Protein AF-A0A8S9JAA6-F1 (afdb_monomer)

Mean predicted aligned error: 7.5 Å

InterPro domains:
  IPR058980 Glycosyltransferase, N-terminal domain [PF26168] (15-243)

Nearest PDB structures (foldseek):
  6lzy-assembly1_A  TM=9.071E-01  e=2.939E-22  Phytolacca americana
  7c2x-assembly1_A  TM=8.779E-01  e=4.506E-20  Glycyrrhiza uralensis
  2acw-assembly1_A  TM=7.463E-01  e=1.176E-10  Medicago truncatula
  8ie4-assembly3_C  TM=6.491E-01  e=5.242E-11  Gentiana crassicaulis
  8ie4-assembly1_A  TM=6.202E-01  e=1.038E-10  Gentiana crassicaulis

Solvent-accessible surface area (backbone atoms only — not comparable to full-atom values): 15450 Å² total; per-residue (Å²): 136,84,80,77,74,80,79,81,82,70,78,68,51,27,37,37,35,37,51,45,55,35,70,80,39,33,55,59,48,54,51,50,44,52,60,42,18,74,72,59,27,34,30,36,39,46,41,36,65,70,63,47,61,77,42,41,75,64,50,48,55,42,38,76,72,69,32,50,63,45,80,44,73,46,87,73,56,32,71,85,46,74,39,60,85,85,49,71,34,66,90,56,50,94,47,79,80,50,49,62,38,47,56,53,36,61,58,64,42,44,64,65,50,42,54,51,58,71,71,39,81,76,64,60,62,29,38,39,30,24,49,94,48,34,54,56,49,55,46,24,60,77,68,72,29,52,33,32,31,36,42,70,56,49,51,62,56,52,42,51,45,54,50,43,74,75,44,44,62,64,70,68,67,54,92,46,68,82,45,72,45,69,62,76,98,48,94,58,98,49,74,42,30,58,82,73,48,97,62,76,79,79,58,55,70,74,60,31,54,52,53,51,39,34,52,47,37,54,72,73,30,68,25,35,39,32,60,39,46,62,94,80,43,47,64,40,49,51,55,42,21,62,79,50,76,64,33,63,46,64,48,53,52,74,59,51,54,51,53,55,48,54,60,53,55,68,66,71,77,76,127

Radius of gyration: 21.0 Å; Cα contacts (8 Å, |Δi|>4): 363; chains: 1; bounding box: 66×51×58 Å

Secondary structure (DSSP, 8-state):
---------PPPPEEEEE--SSHHHHHHHHHHHHHHHTTT-EEEEEE-HHHHHHHHHHHHHHHHTT--EEEEE----GGGGTPPTT--SGGG-SSGGGHHHHHHHHHTTHHHHHHHHHH-SSPPSEEEEETT-THHHHHHHHTT--EEEEE-S-HHHHHHHHHHHH-HHHHHS-SSTT--EEPTT-SS--EE-GGGSS--TT--HHHHHHHHHHHHHHHTSSEEEES--HHHHHHHHHHHHHHTTT-EEE--HHHHHHHHHHHHHTTTS--

Foldseek 3Di:
DDDDDDDPDDDAAEEEEAFQQECLGVVVRVVVLLVVLVVRHQYEYEEAPLSCVVCVVVVVVSVVVVRNYHYHHDDFPQVVLVHDPSCQHPVSDPDPVCVVSNLVRLQVCLVVVLVVQVPDPPRHQEYEYELSRLSVLVSCVVVVHAYEYEDSDALLLVLLQVQCVVVVVQLVVDPDQPDWDFRPPHPDGDIDGSVRHPDDSPDDDPRVVSVVSSVVSQLPHQAYEYADDCVPQVRSQVVVCVVNVNRYDYDPPVVVVVVVVVVVVVVVPDD

Sequence (271 aa):
MDSQKPHQYHPPLHFVLFPFMAQGHMIPMVDIAKLLAQRGVTITIVTTPHNAGRFKNVLNRAIESGLPINLVHIDLYYQKFGLPEGQDNIDSLDSMELMVPFFKAVNMLEEPVMKLVEEMKPRPNCLISDLLLPYTSKIARTFNIPKIVFNGMSCFCILCMHILRRNLEILKSLNSDNEYFFVPSFPDRVEFTKPQVPVDADASGDWKEFMDELVEAENTSYGVILNTFQDLEAAYVEDYKEARAWKVYWTSFLVQQVRRRQSREGKQGGH

Organism: Brassica cretica (NCBI:txid69181)

pLDDT: mean 86.95, std 15.39, range [37.12, 98.62]

Structure (mmCIF, N/CA/C/O backbone):
data_AF-A0A8S9JAA6-F1
#
_entry.id   AF-A0A8S9JAA6-F1
#
loop_
_atom_site.group_PDB
_atom_site.id
_atom_site.type_symbol
_atom_site.label_atom_id
_atom_site.label_alt_id
_atom_site.label_comp_id
_atom_site.label_asym_id
_atom_site.label_entity_id
_atom_site.label_seq_id
_atom_site.pdbx_PDB_ins_code
_atom_site.Cartn_x
_atom_site.Cartn_y
_atom_site.Cartn_z
_atom_site.occupancy
_atom_site.B_iso_or_equiv
_atom_site.auth_seq_id
_atom_site.auth_comp_id
_atom_site.auth_asym_id
_atom_site.auth_atom_id
_atom_site.pdbx_PDB_model_num
ATOM 1 N N . MET A 1 1 ? -34.381 -29.922 30.170 1.00 39.81 1 MET A N 1
ATOM 2 C CA . MET A 1 1 ? -33.523 -28.798 30.596 1.00 39.81 1 MET A CA 1
ATOM 3 C C . MET A 1 1 ? -32.321 -28.801 29.672 1.00 39.81 1 MET A C 1
ATOM 5 O O . MET A 1 1 ? -31.343 -29.470 29.968 1.00 39.81 1 MET A O 1
ATOM 9 N N . ASP A 1 2 ? -32.441 -28.146 28.519 1.00 41.56 2 ASP A N 1
ATOM 10 C CA . ASP A 1 2 ? -31.317 -27.991 27.596 1.00 41.56 2 ASP A CA 1
ATOM 11 C C . ASP A 1 2 ? -30.432 -26.853 28.092 1.00 41.56 2 ASP A C 1
ATOM 13 O O . ASP A 1 2 ? -30.848 -25.696 28.167 1.00 41.56 2 ASP A O 1
ATOM 17 N N . SER A 1 3 ? -29.213 -27.202 28.487 1.00 45.22 3 SER A N 1
ATOM 18 C CA . SER A 1 3 ? -28.183 -26.255 28.888 1.00 45.22 3 SER A CA 1
ATOM 19 C C . SER A 1 3 ? -27.768 -25.411 27.680 1.00 45.22 3 SER A C 1
ATOM 21 O O . SER A 1 3 ? -27.029 -25.883 26.811 1.00 45.22 3 SER A O 1
ATOM 23 N N . GLN A 1 4 ? -28.226 -24.159 27.623 1.00 46.97 4 GLN A N 1
ATOM 24 C CA . GLN A 1 4 ? -27.669 -23.150 26.725 1.00 46.97 4 GLN A CA 1
ATOM 25 C C . GLN A 1 4 ? -26.178 -22.987 27.047 1.00 46.97 4 GLN A C 1
ATOM 27 O O . GLN A 1 4 ? -25.808 -22.545 28.135 1.00 46.97 4 GLN A O 1
ATOM 32 N N . LYS A 1 5 ? -25.310 -23.374 26.107 1.00 44.03 5 LYS A N 1
ATOM 33 C CA . LYS A 1 5 ? -23.884 -23.047 26.182 1.00 44.03 5 LYS A CA 1
ATOM 34 C C . LYS A 1 5 ? -23.752 -21.518 26.144 1.00 44.03 5 LYS A C 1
ATOM 36 O O . LYS A 1 5 ? -24.366 -20.903 25.271 1.00 44.03 5 LYS A O 1
ATOM 41 N N . PRO A 1 6 ? -22.980 -20.892 27.047 1.00 44.66 6 PRO A N 1
ATOM 42 C CA . PRO A 1 6 ? -22.786 -19.451 27.012 1.00 44.66 6 PRO A CA 1
ATOM 43 C C . PRO A 1 6 ? -22.134 -19.070 25.679 1.00 44.66 6 PRO A C 1
ATOM 45 O O . PRO A 1 6 ? -21.092 -19.620 25.315 1.00 44.66 6 PRO A O 1
ATOM 48 N N . HIS A 1 7 ? -22.753 -18.147 24.939 1.00 49.50 7 HIS A N 1
ATOM 49 C CA . HIS A 1 7 ? -22.116 -17.518 23.788 1.00 49.50 7 HIS A CA 1
ATOM 50 C C . HIS A 1 7 ? -20.833 -16.840 24.278 1.00 49.50 7 HIS A C 1
ATOM 52 O O . HIS A 1 7 ? -20.890 -15.855 25.013 1.00 49.50 7 HIS A O 1
ATOM 58 N N . GLN A 1 8 ? -19.672 -17.385 23.906 1.00 46.06 8 GLN A N 1
ATOM 59 C CA . GLN A 1 8 ? -18.400 -16.703 24.108 1.00 46.06 8 GLN A CA 1
ATOM 60 C C . GLN A 1 8 ? -18.442 -15.393 23.319 1.00 46.06 8 GLN A C 1
ATOM 62 O O . GLN A 1 8 ? -18.409 -15.388 22.089 1.00 46.06 8 GLN A O 1
ATOM 67 N N . TYR A 1 9 ? -18.565 -14.281 24.040 1.00 55.09 9 TYR A N 1
ATOM 68 C CA . TYR A 1 9 ? -18.456 -12.947 23.473 1.00 55.09 9 TYR A CA 1
ATOM 69 C C . TYR A 1 9 ? -16.989 -12.711 23.113 1.00 55.09 9 TYR A C 1
ATOM 71 O O . TYR A 1 9 ? -16.172 -12.359 23.964 1.00 55.09 9 TYR A O 1
ATOM 79 N N . HIS A 1 10 ? -16.634 -12.963 21.856 1.00 61.59 10 HIS A N 1
ATOM 80 C CA . HIS A 1 10 ? -15.349 -12.527 21.334 1.00 61.59 10 HIS A CA 1
ATOM 81 C C . HIS A 1 10 ? -15.441 -11.027 21.036 1.00 61.59 10 HIS A C 1
ATOM 83 O O . HIS A 1 10 ? -16.364 -10.618 20.325 1.00 61.59 10 HIS A O 1
ATOM 89 N N . PRO A 1 11 ? -14.529 -10.192 21.568 1.00 71.00 11 PRO A N 1
ATOM 90 C CA . PRO A 1 11 ? -14.485 -8.791 21.180 1.00 71.00 11 PRO A CA 1
ATOM 91 C C . PRO A 1 11 ? -14.296 -8.688 19.655 1.00 71.00 11 PRO A C 1
ATOM 93 O O . PRO A 1 11 ? -13.587 -9.523 19.082 1.00 71.00 11 PRO A O 1
ATOM 96 N N . PRO A 1 12 ? -14.923 -7.699 18.991 1.00 84.69 12 PRO A N 1
ATOM 97 C CA . PRO A 1 12 ? -14.794 -7.525 17.549 1.00 84.69 12 PRO A CA 1
ATOM 98 C C . PRO A 1 12 ? -13.324 -7.426 17.137 1.00 84.69 12 PRO A C 1
ATOM 100 O O . PRO A 1 12 ? -12.537 -6.749 17.803 1.00 84.69 12 PRO A O 1
ATOM 103 N N . LEU A 1 13 ? -12.960 -8.083 16.032 1.00 95.81 13 LEU A N 1
ATOM 104 C CA . LEU A 1 13 ? -11.632 -7.930 15.439 1.00 95.81 13 LEU A CA 1
ATOM 105 C C . LEU A 1 13 ? -11.384 -6.455 15.108 1.00 95.81 13 LEU A C 1
ATOM 107 O O . LEU A 1 13 ? -12.287 -5.778 14.626 1.00 95.81 13 LEU A O 1
ATOM 111 N N . HIS A 1 14 ? -10.162 -5.979 15.319 1.00 97.56 14 HIS A N 1
ATOM 112 C CA . HIS A 1 14 ? -9.744 -4.620 15.004 1.00 97.56 14 HIS A CA 1
ATOM 113 C C . HIS A 1 14 ? -8.615 -4.618 13.980 1.00 97.56 14 HIS A C 1
ATOM 115 O O . HIS A 1 14 ? -7.502 -5.053 14.279 1.00 97.56 14 HIS A O 1
ATOM 121 N N . PHE A 1 15 ? -8.893 -4.149 12.764 1.00 98.25 15 PHE A N 1
ATOM 122 C CA . PHE A 1 15 ? -7.893 -4.047 11.702 1.00 98.25 15 PHE A CA 1
ATOM 123 C C . PHE A 1 15 ? -7.526 -2.586 11.454 1.00 98.25 15 PHE A C 1
ATOM 125 O O . PHE A 1 15 ? -8.399 -1.720 11.384 1.00 98.25 15 PHE A O 1
ATOM 132 N N . VAL A 1 16 ? -6.230 -2.326 11.291 1.00 98.62 16 VAL A N 1
ATOM 133 C CA . VAL A 1 16 ? -5.707 -0.982 11.015 1.00 98.62 16 VAL A CA 1
ATOM 134 C C . VAL A 1 16 ? -5.192 -0.932 9.588 1.00 98.62 16 VAL A C 1
ATOM 136 O O . VAL A 1 16 ? -4.391 -1.777 9.188 1.00 98.62 16 VAL A O 1
ATOM 139 N N . LEU A 1 17 ? -5.679 0.036 8.820 1.00 98.44 17 LEU A N 1
ATOM 140 C CA . LEU A 1 17 ? -5.371 0.216 7.412 1.00 98.44 17 LEU A CA 1
ATOM 141 C C . LEU A 1 17 ? -4.440 1.414 7.219 1.00 98.44 17 LEU A C 1
ATOM 143 O O . LEU A 1 17 ? -4.754 2.514 7.670 1.00 98.44 17 LEU A O 1
ATOM 147 N N . PHE A 1 18 ? -3.350 1.197 6.487 1.00 98.12 18 PHE A N 1
ATOM 148 C CA . PHE A 1 18 ? -2.374 2.216 6.101 1.00 98.12 18 PHE A CA 1
ATOM 149 C C . PHE A 1 18 ? -2.334 2.330 4.571 1.00 98.12 18 PHE A C 1
ATOM 151 O O . PHE A 1 18 ? -1.552 1.626 3.929 1.00 98.12 18 PHE A O 1
ATOM 158 N N . PRO A 1 19 ? -3.215 3.136 3.956 1.00 96.56 19 PRO A N 1
ATOM 159 C CA . PRO A 1 19 ? -3.136 3.414 2.531 1.00 96.56 19 PRO A CA 1
ATOM 160 C C . PRO A 1 19 ? -1.950 4.312 2.202 1.00 96.56 19 PRO A C 1
ATOM 162 O O . PRO A 1 19 ? -1.682 5.281 2.910 1.00 96.56 19 PRO A O 1
ATOM 165 N N . PHE A 1 20 ? -1.275 4.026 1.090 1.00 96.44 20 PHE A N 1
ATOM 166 C CA . PHE A 1 20 ? -0.349 4.988 0.509 1.00 96.44 20 PHE A CA 1
ATOM 167 C C . PHE A 1 20 ? -1.136 6.182 -0.036 1.00 96.44 20 PHE A C 1
ATOM 169 O O . PHE A 1 20 ? -2.222 6.015 -0.599 1.00 96.44 20 PHE A O 1
ATOM 176 N N . MET A 1 21 ? -0.603 7.391 0.138 1.00 95.38 21 MET A N 1
ATOM 177 C CA . MET A 1 21 ? -1.286 8.645 -0.171 1.00 95.38 21 MET A CA 1
ATOM 178 C C . MET A 1 21 ? -1.265 8.942 -1.682 1.00 95.38 21 MET A C 1
ATOM 180 O O . MET A 1 21 ? -0.672 9.902 -2.165 1.00 95.38 21 MET A O 1
ATOM 184 N N . ALA A 1 22 ? -1.948 8.085 -2.434 1.00 94.38 22 ALA A N 1
ATOM 185 C CA . ALA A 1 22 ? -2.225 8.200 -3.856 1.00 94.38 22 ALA A CA 1
ATOM 186 C C . ALA A 1 22 ? -3.636 7.661 -4.116 1.00 94.38 22 ALA A C 1
ATOM 188 O O . ALA A 1 22 ? -4.014 6.618 -3.580 1.00 94.38 22 ALA A O 1
ATOM 189 N N . GLN A 1 23 ? -4.440 8.334 -4.944 1.00 91.62 23 GLN A N 1
ATOM 190 C CA . GLN A 1 23 ? -5.862 7.978 -5.103 1.00 91.62 23 GLN A CA 1
ATOM 191 C C . GLN A 1 23 ? -6.084 6.530 -5.561 1.00 91.62 23 GLN A C 1
ATOM 193 O O . GLN A 1 23 ? -6.986 5.860 -5.054 1.00 91.62 23 GLN A O 1
ATOM 198 N N . GLY A 1 24 ? -5.220 6.022 -6.448 1.00 89.69 24 GLY A N 1
ATOM 199 C CA . GLY A 1 24 ? -5.256 4.631 -6.914 1.00 89.69 24 GLY A CA 1
ATOM 200 C C . GLY A 1 24 ? -5.059 3.585 -5.809 1.00 89.69 24 GLY A C 1
ATOM 201 O O . GLY A 1 24 ? -5.489 2.450 -5.973 1.00 89.69 24 GLY A O 1
ATOM 202 N N . HIS A 1 25 ? -4.478 3.970 -4.671 1.00 93.44 25 HIS A N 1
ATOM 203 C CA . HIS A 1 25 ? -4.250 3.108 -3.507 1.00 93.44 25 HIS A CA 1
ATOM 204 C C . HIS A 1 25 ? -5.297 3.353 -2.413 1.00 93.44 25 HIS A C 1
ATOM 206 O O . HIS A 1 25 ? -5.881 2.418 -1.860 1.00 93.44 25 HIS A O 1
ATOM 212 N N . MET A 1 26 ? -5.601 4.625 -2.147 1.00 94.44 26 MET A N 1
ATOM 213 C CA . MET A 1 26 ? -6.547 5.026 -1.110 1.00 94.44 26 MET A CA 1
ATOM 214 C C . MET A 1 26 ? -7.979 4.569 -1.400 1.00 94.44 26 MET A C 1
ATOM 216 O O . MET A 1 26 ? -8.642 4.057 -0.499 1.00 94.44 26 MET A O 1
ATOM 220 N N . ILE A 1 27 ? -8.464 4.729 -2.639 1.00 93.31 27 ILE A N 1
ATOM 221 C CA . ILE A 1 27 ? -9.845 4.373 -2.997 1.00 93.31 27 ILE A CA 1
ATOM 222 C C . ILE A 1 27 ? -10.105 2.872 -2.752 1.00 93.31 27 ILE A C 1
ATOM 224 O O . ILE A 1 27 ? -11.024 2.563 -1.985 1.00 93.31 27 ILE A O 1
ATOM 228 N N . PRO A 1 28 ? -9.297 1.931 -3.294 1.00 92.56 28 PRO A N 1
ATOM 229 C CA . PRO A 1 28 ? -9.479 0.510 -3.006 1.00 92.56 28 PRO A CA 1
ATOM 230 C C . PRO A 1 28 ? -9.390 0.175 -1.517 1.00 92.56 28 PRO A C 1
ATOM 232 O O . PRO A 1 28 ? -10.197 -0.611 -1.024 1.00 92.56 28 PRO A O 1
ATOM 235 N N . MET A 1 29 ? -8.463 0.784 -0.771 1.00 94.56 29 MET A N 1
ATOM 236 C CA . MET A 1 29 ? -8.331 0.510 0.663 1.00 94.56 29 MET A CA 1
ATOM 237 C C . MET A 1 29 ? -9.518 1.020 1.485 1.00 94.56 29 MET A C 1
ATOM 239 O O . MET A 1 29 ? -9.944 0.337 2.416 1.00 94.56 29 MET A O 1
ATOM 243 N N . VAL A 1 30 ? -10.121 2.155 1.122 1.00 94.75 30 VAL A N 1
ATOM 244 C CA . VAL A 1 30 ? -11.377 2.626 1.732 1.00 94.75 30 VAL A CA 1
ATOM 245 C C . VAL A 1 30 ? -12.530 1.666 1.434 1.00 94.75 30 VAL A C 1
ATOM 247 O O . VAL A 1 30 ? -13.387 1.422 2.287 1.00 94.75 30 VAL A O 1
ATOM 250 N N . ASP A 1 31 ? -12.563 1.070 0.248 1.00 92.44 31 ASP A N 1
ATOM 251 C CA . ASP A 1 31 ? -13.569 0.064 -0.070 1.00 92.44 31 ASP A CA 1
ATOM 252 C C . ASP A 1 31 ? -13.332 -1.267 0.661 1.00 92.44 31 ASP A C 1
ATOM 254 O O . ASP A 1 31 ? -14.289 -1.848 1.183 1.00 92.44 31 ASP A O 1
ATOM 258 N N . ILE A 1 32 ? -12.076 -1.699 0.814 1.00 93.12 32 ILE A N 1
ATOM 259 C CA . ILE A 1 32 ? -11.694 -2.829 1.677 1.00 93.12 32 ILE A CA 1
ATOM 260 C C . ILE A 1 32 ? -12.132 -2.568 3.123 1.00 93.12 32 ILE A C 1
ATOM 262 O O . ILE A 1 32 ? -12.758 -3.439 3.731 1.00 93.12 32 ILE A O 1
ATOM 266 N N . ALA A 1 33 ? -11.884 -1.364 3.651 1.00 95.44 33 ALA A N 1
ATOM 267 C CA . ALA A 1 33 ? -12.325 -0.948 4.982 1.00 95.44 33 ALA A CA 1
ATOM 268 C C . ALA A 1 33 ? -13.830 -1.181 5.160 1.00 95.44 33 ALA A C 1
ATOM 270 O O . ALA A 1 33 ? -14.266 -1.862 6.086 1.00 95.44 33 ALA A O 1
ATOM 271 N N . LYS A 1 34 ? -14.639 -0.684 4.220 1.00 94.88 34 LYS A N 1
ATOM 272 C CA . LYS A 1 34 ? -16.100 -0.830 4.263 1.00 94.88 34 LYS A CA 1
ATOM 273 C C . LYS A 1 34 ? -16.543 -2.290 4.183 1.00 94.88 34 LYS A C 1
ATOM 275 O O . LYS A 1 34 ? -17.459 -2.681 4.900 1.00 94.88 34 LYS A O 1
ATOM 280 N N . LEU A 1 35 ? -15.907 -3.104 3.339 1.00 92.38 35 LEU A N 1
ATOM 281 C CA . LEU A 1 35 ? -16.224 -4.531 3.209 1.00 92.38 35 LEU A CA 1
ATOM 282 C C . LEU A 1 35 ? -15.918 -5.333 4.476 1.00 92.38 35 LEU A C 1
ATOM 284 O O . LEU A 1 35 ? -16.625 -6.296 4.778 1.00 92.38 35 LEU A O 1
ATOM 288 N N . LEU A 1 36 ? -14.843 -4.988 5.179 1.00 93.94 36 LEU A N 1
ATOM 289 C CA . LEU A 1 36 ? -14.479 -5.628 6.439 1.00 93.94 36 LEU A CA 1
ATOM 290 C C . LEU A 1 36 ? -15.391 -5.147 7.572 1.00 93.94 36 LEU A C 1
ATOM 292 O O . LEU A 1 36 ? -15.906 -5.968 8.330 1.00 93.94 36 LEU A O 1
ATOM 296 N N . ALA A 1 37 ? -15.694 -3.848 7.615 1.00 95.25 37 ALA A N 1
ATOM 297 C CA . ALA A 1 37 ? -16.622 -3.271 8.583 1.00 95.25 37 ALA A CA 1
ATOM 298 C C . ALA A 1 37 ? -18.041 -3.851 8.460 1.00 95.25 37 ALA A C 1
ATOM 300 O O . ALA A 1 37 ? -18.675 -4.162 9.465 1.00 95.25 37 ALA A O 1
ATOM 301 N N . GLN A 1 38 ? -18.513 -4.110 7.235 1.00 94.31 38 GLN A N 1
ATOM 302 C CA . GLN A 1 38 ? -19.781 -4.813 6.981 1.00 94.31 38 GLN A CA 1
ATOM 303 C C . GLN A 1 38 ? -19.815 -6.248 7.527 1.00 94.31 38 GLN A C 1
ATOM 305 O O . GLN A 1 38 ? -20.894 -6.810 7.693 1.00 94.31 38 GLN A O 1
ATOM 310 N N . ARG A 1 39 ? -18.653 -6.849 7.804 1.00 92.94 39 ARG A N 1
ATOM 311 C CA . ARG A 1 39 ? -18.522 -8.171 8.433 1.00 92.94 39 ARG A CA 1
ATOM 312 C C . ARG A 1 39 ? -18.302 -8.091 9.948 1.00 92.94 39 ARG A C 1
ATOM 314 O O . ARG A 1 39 ? -17.969 -9.100 10.559 1.00 92.94 39 ARG A O 1
ATOM 321 N N . GLY A 1 40 ? -18.481 -6.913 10.548 1.00 93.00 40 GLY A N 1
ATOM 322 C CA . GLY A 1 40 ? -18.354 -6.701 11.990 1.00 93.00 40 GLY A CA 1
ATOM 323 C C . GLY A 1 40 ? -16.921 -6.489 12.485 1.00 93.00 40 GLY A C 1
ATOM 324 O O . GLY A 1 40 ? -16.693 -6.541 13.689 1.00 93.00 40 GLY A O 1
ATOM 325 N N . VAL A 1 41 ? -15.954 -6.259 11.589 1.00 95.94 41 VAL A N 1
ATOM 326 C CA . VAL A 1 41 ? -14.577 -5.900 11.967 1.00 95.94 41 VAL A CA 1
ATOM 327 C C . VAL A 1 41 ? -14.518 -4.401 12.255 1.00 95.94 41 VAL A C 1
ATOM 329 O O . VAL A 1 41 ? -14.886 -3.604 11.399 1.00 95.94 41 VAL A O 1
ATOM 332 N N . THR A 1 42 ? -14.025 -4.000 13.422 1.00 97.31 42 THR A N 1
ATOM 333 C CA . THR A 1 42 ? -13.678 -2.601 13.696 1.00 97.31 42 THR A CA 1
ATOM 334 C C . THR A 1 42 ? -12.503 -2.202 12.813 1.00 97.31 42 THR A C 1
ATOM 336 O O . THR A 1 42 ? -11.482 -2.887 12.789 1.00 97.31 42 THR A O 1
ATOM 339 N N . ILE A 1 43 ? -12.623 -1.090 12.097 1.00 97.94 43 ILE A N 1
ATOM 340 C CA . ILE A 1 43 ? -11.588 -0.593 11.194 1.00 97.94 43 ILE A CA 1
ATOM 341 C C . ILE A 1 43 ? -11.053 0.735 11.695 1.00 97.94 43 ILE A C 1
ATOM 343 O O . ILE A 1 43 ? -11.831 1.622 12.021 1.00 97.94 43 ILE A O 1
ATOM 347 N N . THR A 1 44 ? -9.736 0.900 11.678 1.00 98.19 44 THR A N 1
ATOM 348 C CA . THR A 1 44 ? -9.095 2.210 11.810 1.00 98.19 44 THR A CA 1
ATOM 349 C C . THR A 1 44 ? -8.295 2.494 10.551 1.00 98.19 44 THR A C 1
ATOM 351 O O . THR A 1 44 ? -7.416 1.718 10.196 1.00 98.19 44 THR A O 1
ATOM 354 N N . ILE A 1 45 ? -8.592 3.591 9.861 1.00 98.25 45 ILE A N 1
ATOM 355 C CA . ILE A 1 45 ? -7.802 4.062 8.719 1.00 98.25 45 ILE A CA 1
ATOM 356 C C . ILE A 1 45 ? -6.850 5.138 9.235 1.00 98.25 45 ILE A C 1
ATOM 358 O O . ILE A 1 45 ? -7.305 6.119 9.822 1.00 98.25 45 ILE A O 1
ATOM 362 N N . VAL A 1 46 ? -5.549 4.958 9.020 1.00 98.00 46 VAL A N 1
ATOM 363 C CA . VAL A 1 46 ? -4.519 5.940 9.378 1.00 98.00 46 VAL A CA 1
ATOM 364 C C . VAL A 1 46 ? -4.076 6.663 8.115 1.00 98.00 46 VAL A C 1
ATOM 366 O O . VAL A 1 46 ? -3.616 6.036 7.166 1.00 98.00 46 VAL A O 1
ATOM 369 N N . THR A 1 47 ? -4.236 7.981 8.082 1.00 96.25 47 THR A N 1
ATOM 370 C CA . THR A 1 47 ? -3.884 8.819 6.926 1.00 96.25 47 THR A CA 1
ATOM 371 C C . THR A 1 47 ? -3.562 10.238 7.389 1.0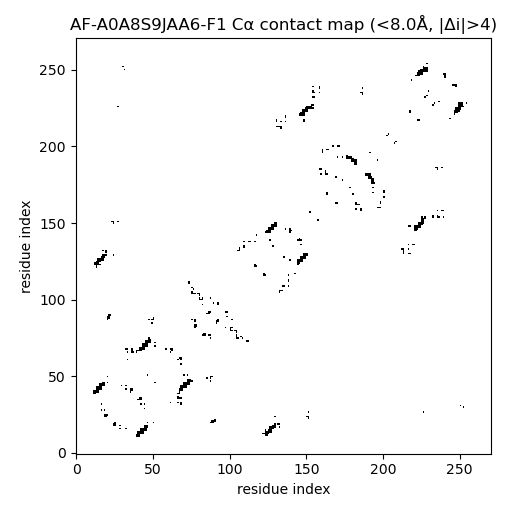0 96.25 47 THR A C 1
ATOM 373 O O . THR A 1 47 ? -3.745 10.568 8.554 1.00 96.25 47 THR A O 1
ATOM 376 N N . THR A 1 48 ? -3.102 11.110 6.500 1.00 95.31 48 THR A N 1
ATOM 377 C CA . THR A 1 48 ? -2.894 12.527 6.827 1.00 95.31 48 THR A CA 1
ATOM 378 C C . THR A 1 48 ? -4.206 13.334 6.803 1.00 95.31 48 THR A C 1
ATOM 380 O O . THR A 1 48 ? -5.176 12.906 6.160 1.00 95.31 48 THR A O 1
ATOM 383 N N . PRO A 1 49 ? -4.269 14.513 7.456 1.00 93.56 49 PRO A N 1
ATOM 384 C CA . PRO A 1 49 ? -5.479 15.341 7.507 1.00 93.56 49 PRO A CA 1
ATOM 385 C C . PRO A 1 49 ? -6.058 15.751 6.141 1.00 93.56 49 PRO A C 1
ATOM 387 O O . PRO A 1 49 ? -7.275 15.672 5.946 1.00 93.56 49 PRO A O 1
ATOM 390 N N . HIS A 1 50 ? -5.231 16.154 5.167 1.00 92.31 50 HIS A N 1
ATOM 391 C CA . HIS A 1 50 ? -5.745 16.567 3.851 1.00 92.31 50 HIS A CA 1
ATOM 392 C C . HIS A 1 50 ? -6.327 15.374 3.090 1.00 92.31 50 HIS A C 1
ATOM 394 O O . HIS A 1 50 ? -7.418 15.453 2.518 1.00 92.31 50 HIS A O 1
ATOM 400 N N . ASN A 1 51 ? -5.649 14.229 3.159 1.00 94.88 51 ASN A N 1
ATOM 401 C CA . ASN A 1 51 ? -6.115 12.975 2.582 1.00 94.88 51 ASN A CA 1
ATOM 402 C C . ASN A 1 51 ? -7.400 12.452 3.242 1.00 94.88 51 ASN A C 1
ATOM 404 O O . ASN A 1 51 ? -8.298 11.981 2.543 1.00 94.88 51 ASN A O 1
ATOM 408 N N . ALA A 1 52 ? -7.549 12.597 4.561 1.00 93.25 52 ALA A N 1
ATOM 409 C CA . ALA A 1 52 ? -8.795 12.305 5.272 1.00 93.25 52 ALA A CA 1
ATOM 410 C C . ALA A 1 52 ? -9.980 13.119 4.718 1.00 93.25 52 ALA A C 1
ATOM 412 O O . ALA A 1 52 ? -11.071 12.579 4.502 1.00 93.25 52 ALA A O 1
ATOM 413 N N . GLY A 1 53 ? -9.754 14.401 4.407 1.00 92.25 53 GLY A N 1
ATOM 414 C CA . GLY A 1 53 ? -10.752 15.285 3.801 1.00 92.25 53 GLY A CA 1
ATOM 415 C C . GLY A 1 53 ? -11.331 14.752 2.486 1.00 92.25 53 GLY A C 1
ATOM 416 O O . GLY A 1 53 ? -12.535 14.875 2.252 1.00 92.25 53 GLY A O 1
ATOM 417 N N . ARG A 1 54 ? -10.513 14.074 1.669 1.00 92.44 54 ARG A N 1
ATOM 418 C CA . ARG A 1 54 ? -10.920 13.517 0.364 1.00 92.44 54 ARG A CA 1
ATOM 419 C C . ARG A 1 54 ? -11.950 12.392 0.480 1.00 92.44 54 ARG A C 1
ATOM 421 O O . ARG A 1 54 ? -12.798 12.236 -0.396 1.00 92.44 54 ARG A O 1
ATOM 428 N N . PHE A 1 55 ? -11.927 11.641 1.581 1.00 91.75 55 PHE A N 1
ATOM 429 C CA . PHE A 1 55 ? -12.830 10.506 1.815 1.00 91.75 55 PHE A CA 1
ATOM 430 C C . PHE A 1 55 ? -13.925 10.790 2.843 1.00 91.75 55 PHE A C 1
ATOM 432 O O . PHE A 1 55 ? -14.809 9.950 3.030 1.00 91.75 55 PHE A O 1
ATOM 439 N N . LYS A 1 56 ? -13.924 11.982 3.455 1.00 91.62 56 LYS A N 1
ATOM 440 C CA . LYS A 1 56 ? -14.851 12.393 4.519 1.00 91.62 56 LYS A CA 1
ATOM 441 C C . LYS A 1 56 ? -16.305 12.043 4.212 1.00 91.62 56 LYS A C 1
ATOM 443 O O . LYS A 1 56 ? -16.954 11.370 4.999 1.00 91.62 56 LYS A O 1
ATOM 448 N N . ASN A 1 57 ? -16.812 12.417 3.038 1.00 92.06 57 ASN A N 1
ATOM 449 C CA . ASN A 1 57 ? -18.214 12.167 2.683 1.00 92.06 57 ASN A CA 1
ATOM 450 C C . ASN A 1 57 ? -18.547 10.672 2.555 1.00 92.06 57 ASN A C 1
ATOM 452 O O . ASN A 1 57 ? -19.652 10.250 2.889 1.00 92.06 57 ASN A O 1
ATOM 456 N N . VAL A 1 58 ? -17.619 9.862 2.037 1.00 92.62 58 VAL A N 1
ATOM 457 C CA . VAL A 1 58 ? -17.829 8.416 1.861 1.00 92.62 58 VAL A CA 1
ATOM 458 C C . VAL A 1 58 ? -17.761 7.697 3.206 1.00 92.62 58 VAL A C 1
ATOM 460 O O . VAL A 1 58 ? -18.600 6.836 3.469 1.00 92.62 58 VAL A O 1
ATOM 463 N N . LEU A 1 59 ? -16.793 8.065 4.047 1.00 93.44 59 LEU A N 1
ATOM 464 C CA . LEU A 1 59 ? -16.604 7.487 5.374 1.00 93.44 59 LEU A CA 1
ATOM 465 C C . LEU A 1 59 ? -17.714 7.912 6.339 1.00 93.44 59 LEU A C 1
ATOM 467 O O . LEU A 1 59 ? -18.263 7.050 7.014 1.00 93.44 59 LEU A O 1
ATOM 471 N N . ASN A 1 60 ? -18.132 9.181 6.332 1.00 94.19 60 ASN A N 1
ATOM 472 C CA . ASN A 1 60 ? -19.233 9.657 7.175 1.00 94.19 60 ASN A CA 1
ATOM 473 C C . ASN A 1 60 ? -20.519 8.878 6.910 1.00 94.19 60 ASN A C 1
ATOM 475 O O . ASN A 1 60 ? -21.105 8.354 7.845 1.00 94.19 60 ASN A O 1
ATOM 479 N N . ARG A 1 61 ? -20.904 8.689 5.640 1.00 94.38 61 ARG A N 1
ATOM 480 C CA . ARG A 1 61 ? -22.083 7.874 5.304 1.00 94.38 61 ARG A CA 1
ATOM 481 C C . ARG A 1 61 ? -21.967 6.432 5.799 1.00 94.38 61 ARG A C 1
ATOM 483 O O . ARG A 1 61 ? -22.961 5.837 6.200 1.00 94.38 61 ARG A O 1
ATOM 490 N N . ALA A 1 62 ? -20.769 5.850 5.737 1.00 93.38 62 ALA A N 1
ATOM 491 C CA . ALA A 1 62 ? -20.524 4.502 6.239 1.00 93.38 62 ALA A CA 1
ATOM 492 C C . ALA A 1 62 ? -20.673 4.441 7.770 1.00 93.38 62 ALA A C 1
ATOM 494 O O . ALA A 1 62 ? -21.358 3.555 8.282 1.00 93.38 62 ALA A O 1
ATOM 495 N N . ILE A 1 63 ? -20.103 5.409 8.483 1.00 94.69 63 ILE A N 1
ATOM 496 C CA . ILE A 1 63 ? -20.181 5.529 9.944 1.00 94.69 63 ILE A CA 1
ATOM 497 C C . ILE A 1 63 ? -21.624 5.789 10.395 1.00 94.69 63 ILE A C 1
ATOM 499 O O . ILE A 1 63 ? -22.124 5.099 11.277 1.00 94.69 63 ILE A O 1
ATOM 503 N N . GLU A 1 64 ? -22.334 6.711 9.741 1.00 95.50 64 GLU A N 1
ATOM 504 C CA . GLU A 1 64 ? -23.753 7.012 9.985 1.00 95.50 64 GLU A CA 1
ATOM 505 C C . GLU A 1 64 ? -24.655 5.794 9.742 1.00 95.50 64 GLU A C 1
ATOM 507 O O . GLU A 1 64 ? -25.674 5.633 10.407 1.00 95.50 64 GLU A O 1
ATOM 512 N N . SER A 1 65 ? -24.262 4.892 8.833 1.00 94.94 65 SER A N 1
ATOM 513 C CA . SER A 1 65 ? -24.942 3.607 8.622 1.00 94.94 65 SER A CA 1
ATOM 514 C C . SER A 1 65 ? -24.610 2.535 9.672 1.00 94.94 65 SER A C 1
ATOM 516 O O . SER A 1 65 ? -25.066 1.399 9.552 1.00 94.94 65 SER A O 1
ATOM 518 N N . GLY A 1 66 ? -23.821 2.877 10.695 1.00 94.88 66 GLY A N 1
ATOM 519 C CA . GLY A 1 66 ? -23.454 1.996 11.803 1.00 94.88 66 GLY A CA 1
ATOM 520 C C . GLY A 1 66 ? -22.218 1.131 11.556 1.00 94.88 66 GLY A C 1
ATOM 521 O O . GLY A 1 66 ? -21.971 0.207 12.330 1.00 94.88 66 GLY A O 1
ATOM 522 N N . LEU A 1 67 ? -21.435 1.384 10.498 1.00 96.12 67 LEU A N 1
ATOM 523 C CA . LEU A 1 67 ? -20.190 0.643 10.280 1.00 96.12 67 LEU A CA 1
ATOM 524 C C . LEU A 1 67 ? -19.103 1.117 11.263 1.00 96.12 67 LEU A C 1
ATOM 526 O O . LEU A 1 67 ? -18.869 2.324 11.352 1.00 96.12 67 LEU A O 1
ATOM 530 N N . PRO A 1 68 ? -18.401 0.201 11.964 1.00 95.94 68 PRO A N 1
ATOM 531 C CA . PRO A 1 68 ? -17.395 0.550 12.968 1.00 95.94 68 PRO A CA 1
ATOM 532 C C . PRO A 1 68 ? -16.079 0.982 12.305 1.00 95.94 68 PRO A C 1
ATOM 534 O O . PRO A 1 68 ? -15.110 0.227 12.267 1.00 95.94 68 PRO A O 1
ATOM 537 N N . ILE A 1 69 ? -16.057 2.188 11.737 1.00 96.81 69 ILE A N 1
ATOM 538 C CA . ILE A 1 69 ? -14.897 2.760 11.048 1.00 96.81 69 ILE A CA 1
ATOM 539 C C . ILE A 1 69 ? -14.428 4.006 11.797 1.00 96.81 69 ILE A C 1
ATOM 541 O O . ILE A 1 69 ? -15.189 4.947 11.997 1.00 96.81 69 ILE A O 1
ATOM 545 N N . ASN A 1 70 ? -13.148 4.026 12.145 1.00 95.88 70 ASN A N 1
ATOM 546 C CA . ASN A 1 70 ? -12.448 5.154 12.732 1.00 95.88 70 ASN A CA 1
ATOM 547 C C . ASN A 1 70 ? -11.460 5.725 11.715 1.00 95.88 70 ASN A C 1
ATOM 549 O O . ASN A 1 70 ? -10.858 4.991 10.926 1.00 95.88 70 ASN A O 1
ATOM 553 N N . LEU A 1 71 ? -11.263 7.038 11.768 1.00 95.88 71 LEU A N 1
ATOM 554 C CA . LEU A 1 71 ? -10.255 7.741 10.988 1.00 95.88 71 LEU A CA 1
ATOM 555 C C . LEU A 1 71 ? -9.278 8.392 11.959 1.00 95.88 71 LEU A C 1
ATOM 557 O O . LEU A 1 71 ? -9.689 9.161 12.826 1.00 95.88 71 LEU A O 1
ATOM 561 N N . VAL A 1 72 ? -8.002 8.051 11.829 1.00 96.50 72 VAL A N 1
ATOM 562 C CA . VAL A 1 72 ? -6.925 8.585 12.657 1.00 96.50 72 VAL A CA 1
ATOM 563 C C . VAL A 1 72 ? -5.967 9.356 11.771 1.00 96.50 72 VAL A C 1
ATOM 565 O O . VAL A 1 72 ? -5.594 8.902 10.687 1.00 96.50 72 VAL A O 1
ATOM 568 N N . HIS A 1 73 ? -5.588 10.536 12.244 1.00 95.44 73 HIS A N 1
ATOM 569 C CA . HIS A 1 73 ? -4.688 11.413 11.522 1.00 95.44 73 HIS A CA 1
ATOM 570 C C . HIS A 1 73 ? -3.246 11.217 11.973 1.00 95.44 73 HIS A C 1
ATOM 572 O O . HIS A 1 73 ? -2.980 11.025 13.159 1.00 95.44 73 HIS A O 1
ATOM 578 N N . ILE A 1 74 ? -2.331 11.309 11.015 1.00 95.38 74 ILE A N 1
ATOM 579 C CA . ILE A 1 74 ? -0.902 11.420 11.266 1.00 95.38 74 ILE A CA 1
ATOM 580 C C . ILE A 1 74 ? -0.322 12.579 10.462 1.00 95.38 74 ILE A C 1
ATOM 582 O O . ILE A 1 74 ? -0.609 12.727 9.273 1.00 95.38 74 ILE A O 1
ATOM 586 N N . ASP A 1 75 ? 0.482 13.405 11.118 1.00 92.94 75 ASP A N 1
ATOM 587 C CA . ASP A 1 75 ? 1.067 14.581 10.488 1.00 92.94 75 ASP A CA 1
ATOM 588 C C . ASP A 1 75 ? 2.351 14.214 9.748 1.00 92.94 75 ASP A C 1
ATOM 590 O O . ASP A 1 75 ? 3.254 13.577 10.294 1.00 92.94 75 ASP A O 1
ATOM 594 N N . LEU A 1 76 ? 2.429 14.636 8.488 1.00 92.31 76 LEU A N 1
ATOM 595 C CA . LEU A 1 76 ? 3.630 14.497 7.679 1.00 92.31 76 LEU A CA 1
ATOM 596 C C . LEU A 1 76 ? 4.640 15.586 8.058 1.00 92.31 76 LEU A C 1
ATOM 598 O O . LEU A 1 76 ? 4.284 16.746 8.260 1.00 92.31 76 LEU A O 1
ATOM 602 N N . TYR A 1 77 ? 5.925 15.241 8.099 1.00 90.50 77 TYR A N 1
ATOM 603 C CA . TYR A 1 77 ? 6.998 16.196 8.387 1.00 90.50 77 TYR A CA 1
ATOM 604 C C . TYR A 1 77 ? 7.371 17.051 7.160 1.00 90.50 77 TYR A C 1
ATOM 606 O O . TYR A 1 77 ? 8.524 17.033 6.735 1.00 90.50 77 TYR A O 1
ATOM 614 N N . TYR A 1 78 ? 6.419 17.801 6.590 1.00 88.69 78 TYR A N 1
ATOM 615 C CA . TYR A 1 78 ? 6.568 18.521 5.311 1.00 88.69 78 TYR A CA 1
ATOM 616 C C . TYR A 1 78 ? 7.884 19.310 5.193 1.00 88.69 78 TYR A C 1
ATOM 618 O O . TYR A 1 78 ? 8.735 19.016 4.352 1.00 88.69 78 TYR A O 1
ATOM 626 N N . GLN A 1 79 ? 8.092 20.264 6.106 1.00 88.31 79 GLN A N 1
ATOM 627 C CA . GLN A 1 79 ? 9.216 21.205 6.061 1.00 88.31 79 GLN A CA 1
ATOM 628 C C . GLN A 1 79 ? 10.581 20.516 6.188 1.00 88.31 79 GLN A C 1
ATOM 630 O O . GLN A 1 79 ? 11.552 20.966 5.587 1.00 88.31 79 GLN A O 1
ATOM 635 N N . LYS A 1 80 ? 10.659 19.395 6.921 1.00 91.25 80 LYS A N 1
ATOM 636 C CA . LYS A 1 80 ? 11.904 18.627 7.094 1.00 91.25 80 LYS A CA 1
ATOM 637 C C . LYS A 1 80 ? 12.418 18.054 5.769 1.00 91.25 80 LYS A C 1
ATOM 639 O O . LYS A 1 80 ? 13.616 17.823 5.637 1.00 91.25 80 LYS A O 1
ATOM 644 N N . PHE A 1 81 ? 11.523 17.846 4.805 1.00 89.12 81 PHE A N 1
ATOM 645 C CA . PHE A 1 81 ? 11.828 17.285 3.490 1.00 89.12 81 PHE A CA 1
ATOM 646 C C . PHE A 1 81 ? 11.669 18.302 2.356 1.00 89.12 81 PHE A C 1
ATOM 648 O O . PHE A 1 81 ? 11.728 17.924 1.195 1.00 89.12 81 PHE A O 1
ATOM 655 N N . GLY A 1 82 ? 11.483 19.590 2.667 1.00 90.12 82 GLY A N 1
ATOM 656 C CA . GLY A 1 82 ? 11.269 20.616 1.643 1.00 90.12 82 GLY A CA 1
ATOM 657 C C . GLY A 1 82 ? 9.942 20.469 0.892 1.00 90.12 82 GLY A C 1
ATOM 658 O O . GLY A 1 82 ? 9.811 20.993 -0.209 1.00 90.12 82 GLY A O 1
ATOM 659 N N . LEU A 1 83 ? 8.966 19.762 1.471 1.00 90.88 83 LEU A N 1
ATOM 660 C CA . LEU A 1 83 ? 7.622 19.656 0.911 1.00 90.88 83 LEU A CA 1
ATOM 661 C C . LEU A 1 83 ? 6.781 20.862 1.353 1.00 90.88 83 LEU A C 1
ATOM 663 O O . LEU A 1 83 ? 6.834 21.238 2.532 1.00 90.88 83 LEU A O 1
ATOM 667 N N . PRO A 1 84 ? 5.974 21.449 0.457 1.00 89.75 84 PRO A N 1
ATOM 668 C CA . PRO A 1 84 ? 4.961 22.424 0.842 1.00 89.75 84 PRO A CA 1
ATOM 669 C C . PRO A 1 84 ? 3.884 21.798 1.738 1.00 89.75 84 PRO A C 1
ATOM 671 O O . PRO A 1 84 ? 3.548 20.617 1.618 1.00 89.75 84 PRO A O 1
ATOM 674 N N . GLU A 1 85 ? 3.318 22.593 2.644 1.00 88.44 85 GLU A N 1
ATOM 675 C CA . GLU A 1 85 ? 2.216 22.144 3.498 1.00 88.44 85 GLU A CA 1
ATOM 676 C C . GLU A 1 85 ? 0.990 21.776 2.648 1.00 88.44 85 GLU A C 1
ATOM 678 O O . GLU A 1 85 ? 0.622 22.492 1.717 1.00 88.44 85 GLU A O 1
ATOM 683 N N . GLY A 1 86 ? 0.374 20.630 2.944 1.00 84.38 86 GLY A N 1
ATOM 684 C CA . GLY A 1 86 ? -0.760 20.111 2.174 1.00 84.38 86 GLY A CA 1
ATOM 685 C C . GLY A 1 86 ? -0.393 19.325 0.915 1.00 84.38 86 GLY A C 1
ATOM 686 O O . GLY A 1 86 ? -1.276 18.733 0.293 1.00 84.38 86 GLY A O 1
ATOM 687 N N . GLN A 1 87 ? 0.893 19.223 0.570 1.00 90.50 87 GLN A N 1
ATOM 688 C CA . GLN A 1 87 ? 1.377 18.307 -0.468 1.00 90.50 87 GLN A CA 1
ATOM 689 C C . GLN A 1 87 ? 1.683 16.926 0.114 1.00 90.50 87 GLN A C 1
ATOM 691 O O . GLN A 1 87 ? 2.811 16.438 0.100 1.00 90.50 87 GLN A O 1
ATOM 696 N N . ASP A 1 88 ? 0.650 16.311 0.690 1.00 91.19 88 ASP A N 1
ATOM 697 C CA . ASP A 1 88 ? 0.702 14.975 1.277 1.00 91.19 88 ASP A CA 1
ATOM 698 C C . ASP A 1 88 ? 0.079 13.891 0.377 1.00 91.19 88 ASP A C 1
ATOM 700 O O . ASP A 1 88 ? -0.162 12.783 0.851 1.00 91.19 88 ASP A O 1
ATOM 704 N N . ASN A 1 89 ? -0.186 14.176 -0.904 1.00 94.75 89 ASN A N 1
ATOM 705 C CA . ASN A 1 89 ? -0.658 13.205 -1.894 1.00 94.75 89 ASN A CA 1
ATOM 706 C C . ASN A 1 89 ? 0.178 13.288 -3.176 1.00 94.75 89 ASN A C 1
ATOM 708 O O . ASN A 1 89 ? 0.568 14.376 -3.584 1.00 94.75 89 ASN A O 1
ATOM 712 N N . ILE A 1 90 ? 0.381 12.157 -3.856 1.00 93.81 90 ILE A N 1
ATOM 713 C CA . ILE A 1 90 ? 1.070 12.117 -5.158 1.00 93.81 90 ILE A CA 1
ATOM 714 C C . ILE A 1 90 ? 0.437 13.071 -6.178 1.00 93.81 90 ILE A C 1
ATOM 716 O O . ILE A 1 90 ? 1.152 13.722 -6.931 1.00 93.81 90 ILE A O 1
ATOM 720 N N . ASP A 1 91 ? -0.895 13.171 -6.204 1.00 92.62 91 ASP A N 1
ATOM 721 C CA . ASP A 1 91 ? -1.603 14.017 -7.171 1.00 92.62 91 ASP A CA 1
ATOM 722 C C . ASP A 1 91 ? -1.581 15.519 -6.838 1.00 92.62 91 ASP A C 1
ATOM 724 O O . ASP A 1 91 ? -2.041 16.319 -7.652 1.00 92.62 91 ASP A O 1
ATOM 728 N N . SER A 1 92 ? -1.063 15.903 -5.665 1.00 91.31 92 SER A N 1
ATOM 729 C CA . SER A 1 92 ? -0.906 17.301 -5.255 1.00 91.31 92 SER A CA 1
ATOM 730 C C . SER A 1 92 ? 0.540 17.795 -5.294 1.00 91.31 92 SER A C 1
ATOM 732 O O . SER A 1 92 ? 0.776 18.949 -4.950 1.00 91.31 92 SER A O 1
ATOM 734 N N . LEU A 1 93 ? 1.496 16.957 -5.710 1.00 92.69 93 LEU A N 1
ATOM 735 C CA . LEU A 1 93 ? 2.888 17.368 -5.886 1.00 92.69 93 LEU A CA 1
ATOM 736 C C . LEU A 1 93 ? 3.025 18.294 -7.101 1.00 92.69 93 LEU A C 1
ATOM 738 O O . LEU A 1 93 ? 2.585 17.954 -8.199 1.00 92.69 93 LEU A O 1
ATOM 742 N N . ASP A 1 94 ? 3.699 19.431 -6.923 1.00 90.56 94 ASP A N 1
ATOM 743 C CA . ASP A 1 94 ? 3.887 20.419 -8.000 1.00 90.56 94 ASP A CA 1
ATOM 744 C C . ASP A 1 94 ? 4.829 19.937 -9.116 1.00 90.56 94 ASP A C 1
ATOM 746 O O . ASP A 1 94 ? 4.796 20.449 -10.237 1.00 90.56 94 ASP A O 1
ATOM 750 N N . SER A 1 95 ? 5.707 18.972 -8.822 1.00 91.00 95 SER A N 1
ATOM 751 C CA . SER A 1 95 ? 6.672 18.440 -9.783 1.00 91.00 95 SER A CA 1
ATOM 752 C C . SER A 1 95 ? 7.119 17.020 -9.434 1.00 91.00 95 SER A C 1
ATOM 754 O O . SER A 1 95 ? 7.033 16.568 -8.290 1.00 91.00 95 SER A O 1
ATOM 756 N N . MET A 1 96 ? 7.667 16.316 -10.428 1.00 87.19 96 MET A N 1
ATOM 757 C CA . MET A 1 96 ? 8.254 14.984 -10.235 1.00 87.19 96 MET A CA 1
ATOM 758 C C . MET A 1 96 ? 9.512 15.005 -9.354 1.00 87.19 96 MET A C 1
ATOM 760 O O . MET A 1 96 ? 9.860 13.984 -8.766 1.00 87.19 96 MET A O 1
ATOM 764 N N . GLU A 1 97 ? 10.172 16.156 -9.205 1.00 89.25 97 GLU A N 1
ATOM 765 C CA . GLU A 1 97 ? 11.347 16.307 -8.335 1.00 89.25 97 GLU A CA 1
ATOM 766 C C . GLU A 1 97 ? 10.987 16.125 -6.851 1.00 89.25 97 GLU A C 1
ATOM 768 O O . GLU A 1 97 ? 11.817 15.680 -6.058 1.00 89.25 97 GLU A O 1
ATOM 773 N N . LEU A 1 98 ? 9.728 16.393 -6.478 1.00 91.50 98 LEU A N 1
ATOM 774 C CA . LEU A 1 98 ? 9.224 16.225 -5.114 1.00 91.50 98 LEU A CA 1
ATOM 775 C C . LEU A 1 98 ? 8.867 14.773 -4.762 1.00 91.50 98 LEU A C 1
ATOM 777 O O . LEU A 1 98 ? 8.639 14.477 -3.590 1.00 91.50 98 LEU A O 1
ATOM 781 N N . MET A 1 99 ? 8.887 13.846 -5.727 1.00 89.50 99 MET A N 1
ATOM 782 C CA . MET A 1 99 ? 8.564 12.431 -5.492 1.00 89.50 99 MET A CA 1
ATOM 783 C C . MET A 1 99 ? 9.506 11.782 -4.471 1.00 89.50 99 MET A C 1
ATOM 785 O O . MET A 1 99 ? 9.057 11.121 -3.537 1.00 89.50 99 MET A O 1
ATOM 789 N N . VAL A 1 100 ? 10.820 11.982 -4.614 1.00 88.44 100 VAL A N 1
ATOM 790 C CA . VAL A 1 100 ? 11.811 11.395 -3.696 1.00 88.44 100 VAL A CA 1
ATOM 791 C C . VAL A 1 100 ? 11.695 11.992 -2.283 1.00 88.44 100 VAL A C 1
ATOM 793 O O . VAL A 1 100 ? 11.592 11.215 -1.328 1.00 88.44 100 VAL A O 1
ATOM 796 N N . PRO A 1 101 ? 11.651 13.330 -2.102 1.00 91.19 101 PRO A N 1
ATOM 797 C C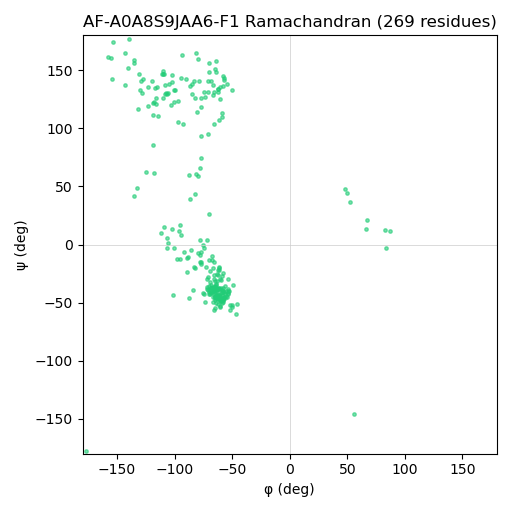A . PRO A 1 101 ? 11.343 13.937 -0.807 1.00 91.19 101 PRO A CA 1
ATOM 798 C C . PRO A 1 101 ? 10.043 13.431 -0.179 1.00 91.19 101 PRO A C 1
ATOM 800 O O . PRO A 1 101 ? 10.005 13.174 1.025 1.00 91.19 101 PRO A O 1
ATOM 803 N N . PHE A 1 102 ? 9.003 13.228 -0.989 1.00 93.62 102 PHE A N 1
ATOM 804 C CA . PHE A 1 102 ? 7.720 12.700 -0.545 1.00 93.62 102 PHE A CA 1
ATOM 805 C C . PHE A 1 102 ? 7.834 11.280 0.020 1.00 93.62 102 PHE A C 1
ATOM 807 O O . PHE A 1 102 ? 7.426 11.040 1.159 1.00 93.62 102 PHE A O 1
ATOM 814 N N . PHE A 1 103 ? 8.467 10.353 -0.708 1.00 91.19 103 PHE A N 1
ATOM 815 C CA . PHE A 1 103 ? 8.712 8.996 -0.206 1.00 91.19 103 PHE A CA 1
ATOM 816 C C . PHE A 1 103 ? 9.533 8.993 1.089 1.00 91.19 103 PHE A C 1
ATOM 818 O O . PHE A 1 103 ? 9.209 8.242 2.015 1.00 91.19 103 PHE A O 1
ATOM 825 N N . LYS A 1 104 ? 10.554 9.856 1.192 1.00 90.31 104 LYS A N 1
ATOM 826 C CA . LYS A 1 104 ? 11.348 10.011 2.421 1.00 90.31 104 LYS A CA 1
ATOM 827 C C . LYS A 1 104 ? 10.489 10.514 3.584 1.00 90.31 104 LYS A C 1
ATOM 829 O O . LYS A 1 104 ? 10.534 9.934 4.665 1.00 90.31 104 LYS A O 1
ATOM 834 N N . ALA A 1 105 ? 9.661 11.535 3.364 1.00 93.69 105 ALA A N 1
ATOM 835 C CA . ALA A 1 105 ? 8.776 12.075 4.392 1.00 93.69 105 ALA A CA 1
ATOM 836 C C . ALA A 1 105 ? 7.769 11.034 4.902 1.00 93.69 105 ALA A C 1
ATOM 838 O O . ALA A 1 105 ? 7.568 10.915 6.111 1.00 93.69 105 ALA A O 1
ATOM 839 N N . VAL A 1 106 ? 7.169 10.258 3.995 1.00 94.38 106 VAL A N 1
ATOM 840 C CA . VAL A 1 106 ? 6.188 9.218 4.333 1.00 94.38 106 VAL A CA 1
ATOM 841 C C . VAL A 1 106 ? 6.825 8.083 5.139 1.00 94.38 106 VAL A C 1
ATOM 843 O O . VAL A 1 106 ? 6.228 7.612 6.104 1.00 94.38 106 VAL A O 1
ATOM 846 N N . ASN A 1 107 ? 8.044 7.658 4.799 1.00 91.00 107 ASN A N 1
ATOM 847 C CA . ASN A 1 107 ? 8.717 6.569 5.518 1.00 91.00 107 ASN A CA 1
ATOM 848 C C . ASN A 1 107 ? 9.320 6.999 6.864 1.00 91.00 107 ASN A C 1
ATOM 850 O O . ASN A 1 107 ? 9.555 6.163 7.731 1.00 91.00 107 ASN A O 1
ATOM 854 N N . MET A 1 108 ? 9.453 8.303 7.110 1.00 93.12 108 MET A N 1
ATOM 855 C CA . MET A 1 108 ? 9.777 8.839 8.437 1.00 93.12 108 MET A CA 1
ATOM 856 C C . MET A 1 108 ? 8.616 8.798 9.433 1.00 93.12 108 MET A C 1
ATOM 858 O O . MET A 1 108 ? 8.797 9.163 10.596 1.00 93.12 108 MET A O 1
ATOM 862 N N . LEU A 1 109 ? 7.434 8.350 9.006 1.00 95.81 109 LEU A N 1
ATOM 863 C CA . LEU A 1 109 ? 6.284 8.158 9.883 1.00 95.81 109 LEU A CA 1
ATOM 864 C C . LEU A 1 109 ? 6.398 6.904 10.764 1.00 95.81 109 LEU A C 1
ATOM 866 O O . LEU A 1 109 ? 5.501 6.657 11.565 1.00 95.81 109 LEU A O 1
ATOM 870 N N . GLU A 1 110 ? 7.477 6.122 10.666 1.00 96.06 110 GLU A N 1
ATOM 871 C CA . GLU A 1 110 ? 7.636 4.893 11.450 1.00 96.06 110 GLU A CA 1
ATOM 872 C C . GLU A 1 110 ? 7.428 5.106 12.956 1.00 96.06 110 GLU A C 1
ATOM 874 O O . GLU A 1 110 ? 6.557 4.471 13.543 1.00 96.06 110 GLU A O 1
ATOM 879 N N . GLU A 1 111 ? 8.187 6.012 13.570 1.00 96.31 111 GLU A N 1
ATOM 880 C CA . GLU A 1 111 ? 8.116 6.303 15.008 1.00 96.31 111 GLU A CA 1
ATOM 881 C C . GLU A 1 111 ? 6.729 6.804 15.457 1.00 96.31 111 GLU A C 1
ATOM 883 O O . GLU A 1 111 ? 6.141 6.210 16.369 1.00 96.31 111 GLU A O 1
ATOM 888 N N . PRO A 1 112 ? 6.130 7.843 14.832 1.00 96.81 112 PRO A N 1
ATOM 889 C CA . PRO A 1 112 ? 4.796 8.286 15.232 1.00 96.81 112 PRO A CA 1
ATOM 890 C C . PRO A 1 112 ? 3.714 7.220 14.996 1.00 96.81 112 PRO A C 1
ATOM 892 O O . PRO A 1 112 ? 2.810 7.098 15.824 1.00 96.81 112 PRO A O 1
ATOM 895 N N . VAL A 1 113 ? 3.804 6.400 13.937 1.00 97.94 113 VAL A N 1
ATOM 896 C CA . VAL A 1 113 ? 2.874 5.270 13.749 1.00 97.94 113 VAL A CA 1
ATOM 897 C C . VAL A 1 113 ? 3.104 4.181 14.796 1.00 97.94 113 VAL A C 1
ATOM 899 O O . VAL A 1 113 ? 2.139 3.588 15.274 1.00 97.94 113 VAL A O 1
ATOM 902 N N . MET A 1 114 ? 4.352 3.907 15.181 1.00 97.88 114 MET A N 1
ATOM 903 C CA . MET A 1 114 ? 4.671 2.907 16.200 1.00 97.88 114 MET A CA 1
ATOM 904 C C . MET A 1 114 ? 4.014 3.269 17.532 1.00 97.88 114 MET A C 1
ATOM 906 O O . MET A 1 114 ? 3.303 2.442 18.106 1.00 97.88 114 MET A O 1
ATOM 910 N N . LYS A 1 115 ? 4.164 4.527 17.956 1.00 97.75 115 LYS A N 1
ATOM 911 C CA . LYS A 1 115 ? 3.500 5.062 19.147 1.00 97.75 115 LYS A CA 1
ATOM 912 C C . LYS A 1 115 ? 1.976 5.004 19.030 1.00 97.75 115 LYS A C 1
ATOM 914 O O . LYS A 1 115 ? 1.300 4.564 19.956 1.00 97.75 115 LYS A O 1
ATOM 919 N N . LEU A 1 116 ? 1.432 5.378 17.870 1.00 97.62 116 LEU A N 1
ATOM 920 C CA . LEU A 1 116 ? -0.005 5.293 17.620 1.00 97.62 116 LEU A CA 1
ATOM 921 C C . LEU A 1 116 ? -0.535 3.860 17.800 1.00 97.62 116 LEU A C 1
ATOM 923 O O . LEU A 1 116 ? -1.581 3.664 18.415 1.00 97.62 116 LEU A O 1
ATOM 927 N N . VAL A 1 117 ? 0.164 2.856 17.263 1.00 97.88 117 VAL A N 1
ATOM 928 C CA . VAL A 1 117 ? -0.232 1.443 17.374 1.00 97.88 117 VAL A CA 1
ATOM 929 C C . VAL A 1 117 ? -0.123 0.936 18.815 1.00 97.88 117 VAL A C 1
ATOM 931 O O . VAL A 1 117 ? -0.983 0.165 19.244 1.00 97.88 117 VAL A O 1
ATOM 934 N N . GLU A 1 118 ? 0.883 1.381 19.570 1.00 97.38 118 GLU A N 1
ATOM 935 C CA . GLU A 1 118 ? 1.061 1.045 20.989 1.00 97.38 118 GLU A CA 1
ATOM 936 C C . GLU A 1 118 ? -0.108 1.534 21.858 1.00 97.38 118 GLU A C 1
ATOM 938 O O . GLU A 1 118 ? -0.646 0.793 22.690 1.00 97.38 118 GLU A O 1
ATOM 943 N N . GLU A 1 119 ? -0.528 2.780 21.638 1.00 96.75 119 GLU A N 1
ATOM 944 C CA . GLU A 1 119 ? -1.579 3.450 22.409 1.00 96.75 119 GLU A CA 1
ATOM 945 C C . GLU A 1 119 ? -2.992 2.983 22.018 1.00 96.75 119 GLU A C 1
ATOM 947 O O . GLU A 1 119 ? -3.954 3.167 22.770 1.00 96.75 119 GLU A O 1
ATOM 952 N N . MET A 1 120 ? -3.134 2.332 20.861 1.00 95.31 120 MET A N 1
ATOM 953 C CA . MET A 1 120 ? -4.424 1.985 20.276 1.00 95.31 120 MET A CA 1
ATOM 954 C C . MET A 1 120 ? -5.219 0.971 21.115 1.00 95.31 120 MET A C 1
ATOM 956 O O . MET A 1 120 ? -4.735 -0.102 21.495 1.00 95.31 120 MET A O 1
ATOM 960 N N . LYS A 1 121 ? -6.499 1.291 21.358 1.00 91.94 121 LYS A N 1
ATOM 961 C CA . LYS A 1 121 ? -7.471 0.422 22.037 1.00 91.94 121 LYS A CA 1
ATOM 962 C C . LYS A 1 121 ? -8.753 0.287 21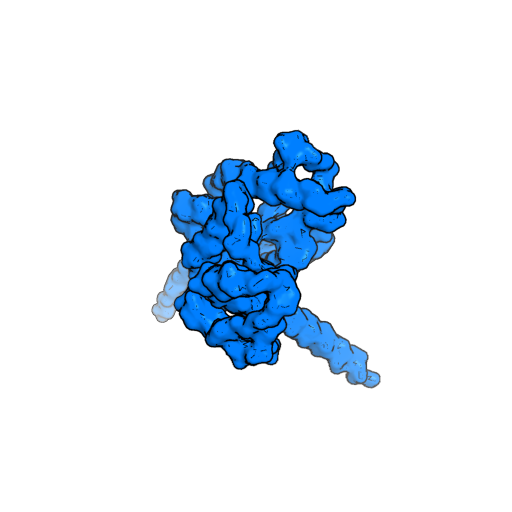.199 1.00 91.94 121 LYS A C 1
ATOM 964 O O . LYS A 1 121 ? -9.315 1.310 20.820 1.00 91.94 121 LYS A O 1
ATOM 969 N N . PRO A 1 122 ? -9.254 -0.940 20.948 1.00 92.06 122 PRO A N 1
ATOM 970 C CA . PRO A 1 122 ? -8.633 -2.232 21.268 1.00 92.06 122 PRO A CA 1
ATOM 971 C C . PRO A 1 122 ? -7.315 -2.433 20.503 1.00 92.06 122 PRO A C 1
ATOM 973 O O . PRO A 1 122 ? -7.091 -1.798 19.475 1.00 92.06 122 PRO A O 1
ATOM 976 N N . ARG A 1 123 ? -6.433 -3.308 21.003 1.00 94.88 123 ARG A N 1
ATOM 977 C CA . ARG A 1 123 ? -5.171 -3.618 20.313 1.00 94.88 123 ARG A CA 1
ATOM 978 C C . ARG A 1 123 ? -5.476 -4.153 18.906 1.00 94.88 123 ARG A C 1
ATOM 980 O O . ARG A 1 123 ? -6.365 -4.999 18.792 1.00 94.88 123 ARG A O 1
ATOM 987 N N . PRO A 1 124 ? -4.752 -3.721 17.860 1.00 97.62 124 PRO A N 1
ATOM 988 C CA . PRO A 1 124 ? -4.979 -4.240 16.519 1.00 97.62 124 PRO A CA 1
ATOM 989 C C . PRO A 1 124 ? -4.736 -5.749 16.442 1.00 97.62 124 PRO A C 1
ATOM 991 O O . PRO A 1 124 ? -3.741 -6.264 16.954 1.00 97.62 124 PRO A O 1
ATOM 994 N N . ASN A 1 125 ? -5.639 -6.453 15.769 1.00 97.50 125 ASN A N 1
ATOM 995 C CA . ASN A 1 125 ? -5.510 -7.871 15.447 1.00 97.50 125 ASN A CA 1
ATOM 996 C C . ASN A 1 125 ? -4.792 -8.099 14.115 1.00 97.50 125 ASN A C 1
ATOM 998 O O . ASN A 1 125 ? -4.262 -9.183 13.908 1.00 97.50 125 ASN A O 1
ATOM 1002 N N . CYS A 1 126 ? -4.800 -7.113 13.216 1.00 97.94 126 CYS A N 1
ATOM 1003 C CA . CYS A 1 126 ? -4.140 -7.175 11.915 1.00 97.94 126 CYS A CA 1
ATOM 1004 C C . CYS A 1 126 ? -3.797 -5.765 11.433 1.00 97.94 126 CYS A C 1
ATOM 1006 O O . CYS A 1 126 ? -4.596 -4.839 11.601 1.00 97.94 126 CYS A O 1
ATOM 1008 N N . LEU A 1 127 ? -2.645 -5.620 10.781 1.00 98.38 127 LEU A N 1
ATOM 1009 C CA . LEU A 1 127 ? -2.336 -4.440 9.975 1.00 98.38 127 LEU A CA 1
ATOM 1010 C C . LEU A 1 127 ? -2.564 -4.790 8.503 1.00 98.38 127 LEU A C 1
ATOM 1012 O O . LEU A 1 127 ? -2.114 -5.840 8.050 1.00 98.38 127 LEU A O 1
ATOM 1016 N N . ILE A 1 128 ? -3.250 -3.930 7.761 1.00 97.88 128 ILE A N 1
ATOM 1017 C CA . ILE A 1 128 ? -3.344 -3.997 6.301 1.00 97.88 128 ILE A CA 1
ATOM 1018 C C . ILE A 1 128 ? -2.648 -2.751 5.775 1.00 97.88 128 ILE A C 1
ATOM 1020 O O . ILE A 1 128 ? -3.123 -1.640 5.988 1.00 97.88 128 ILE A O 1
ATOM 1024 N N . SER A 1 129 ? -1.501 -2.917 5.135 1.00 97.44 129 SER A N 1
ATOM 1025 C CA . SER A 1 129 ? -0.653 -1.787 4.767 1.00 97.44 129 SER A CA 1
ATOM 1026 C C . SER A 1 129 ? -0.262 -1.850 3.308 1.00 97.44 129 SER A C 1
ATOM 1028 O O . SER A 1 129 ? 0.024 -2.931 2.793 1.00 97.44 129 SER A O 1
ATOM 1030 N N . ASP A 1 130 ? -0.244 -0.695 2.661 1.00 96.31 130 ASP A N 1
ATOM 1031 C CA . ASP A 1 130 ? 0.257 -0.566 1.305 1.00 96.31 130 ASP A CA 1
ATOM 1032 C C . ASP A 1 130 ? 1.715 -1.036 1.196 1.00 96.31 130 ASP A C 1
ATOM 1034 O O . ASP A 1 130 ? 2.518 -0.852 2.120 1.00 96.31 130 ASP A O 1
ATOM 1038 N N . LEU A 1 131 ? 2.062 -1.645 0.060 1.00 92.81 131 LEU A N 1
ATOM 1039 C CA . LEU A 1 131 ? 3.427 -2.077 -0.227 1.00 92.81 131 LEU A CA 1
ATOM 1040 C C . LEU A 1 131 ? 4.428 -0.926 -0.062 1.00 92.81 131 LEU A C 1
ATOM 1042 O O . LEU A 1 131 ? 5.496 -1.154 0.495 1.00 92.81 131 LEU A O 1
ATOM 1046 N N . LEU A 1 132 ? 4.062 0.297 -0.466 1.00 94.62 132 LEU A N 1
ATOM 1047 C CA . LEU A 1 132 ? 4.923 1.488 -0.438 1.00 94.62 132 LEU A CA 1
ATOM 1048 C C . LEU A 1 132 ? 5.190 2.051 0.972 1.00 94.62 132 LEU A C 1
ATOM 1050 O O . LEU A 1 132 ? 5.848 3.083 1.106 1.00 94.62 132 LEU A O 1
ATOM 1054 N N . LEU A 1 133 ? 4.702 1.379 2.020 1.00 96.31 133 LEU A N 1
ATOM 1055 C CA . LEU A 1 133 ? 4.912 1.720 3.430 1.00 96.31 133 LEU A CA 1
ATOM 1056 C C . LEU A 1 133 ? 5.663 0.588 4.166 1.00 96.31 133 LEU A C 1
ATOM 1058 O O . LEU A 1 133 ? 5.117 -0.013 5.107 1.00 96.31 133 LEU A O 1
ATOM 1062 N N . PRO A 1 134 ? 6.901 0.241 3.763 1.00 94.94 134 PRO A N 1
ATOM 1063 C CA . PRO A 1 134 ? 7.629 -0.911 4.297 1.00 94.94 134 PRO A CA 1
ATOM 1064 C C . PRO A 1 134 ? 7.867 -0.839 5.810 1.00 94.94 134 PRO A C 1
ATOM 1066 O O . PRO A 1 134 ? 7.810 -1.879 6.474 1.00 94.94 134 PRO A O 1
ATOM 1069 N N . TYR A 1 135 ? 8.001 0.364 6.386 1.00 95.94 135 TYR A N 1
ATOM 1070 C CA . TYR A 1 135 ? 8.184 0.578 7.830 1.00 95.94 135 TYR A CA 1
ATOM 1071 C C . TYR A 1 135 ? 7.101 -0.098 8.693 1.00 95.94 135 TYR A C 1
ATOM 1073 O O . TYR A 1 135 ? 7.358 -0.574 9.802 1.00 95.94 135 TYR A O 1
ATOM 1081 N N . THR A 1 136 ? 5.883 -0.251 8.161 1.00 97.38 136 THR A N 1
ATOM 1082 C CA . THR A 1 136 ? 4.782 -0.947 8.851 1.00 97.38 136 THR A CA 1
ATOM 1083 C C . THR A 1 136 ? 5.089 -2.420 9.143 1.00 97.38 136 THR A C 1
ATOM 1085 O O . THR A 1 136 ? 4.509 -2.995 10.064 1.00 97.38 136 THR A O 1
ATOM 1088 N N . SER A 1 137 ? 6.020 -3.045 8.409 1.00 96.31 137 SER A N 1
ATOM 1089 C CA . SER A 1 137 ? 6.508 -4.401 8.702 1.00 96.31 137 SER A CA 1
ATOM 1090 C C . SER A 1 137 ? 7.265 -4.458 10.024 1.00 96.31 137 SER A C 1
ATOM 1092 O O . SER A 1 137 ? 7.091 -5.404 10.791 1.00 96.31 137 SER A O 1
ATOM 1094 N N . LYS A 1 138 ? 8.089 -3.446 10.323 1.00 96.44 138 LYS A N 1
ATOM 1095 C CA . LYS A 1 138 ? 8.811 -3.371 11.596 1.00 96.44 138 LYS A CA 1
ATOM 1096 C C . LYS A 1 138 ? 7.830 -3.208 12.753 1.00 96.44 138 LYS A C 1
ATOM 1098 O O . LYS A 1 138 ? 7.912 -3.970 13.707 1.00 96.44 138 LYS A O 1
ATOM 1103 N N . ILE A 1 139 ? 6.842 -2.328 12.607 1.00 97.88 139 ILE A N 1
ATOM 1104 C CA . ILE A 1 139 ? 5.770 -2.121 13.595 1.00 97.88 139 ILE A CA 1
ATOM 1105 C C . ILE A 1 139 ? 4.997 -3.423 13.855 1.00 97.88 139 ILE A C 1
ATOM 1107 O O . ILE A 1 139 ? 4.821 -3.824 15.006 1.00 97.88 139 ILE A O 1
ATOM 1111 N N . ALA A 1 140 ? 4.592 -4.125 12.792 1.00 97.75 140 ALA A N 1
ATOM 1112 C CA . ALA A 1 140 ? 3.914 -5.415 12.890 1.00 97.75 140 ALA A CA 1
ATOM 1113 C C . ALA A 1 140 ? 4.729 -6.444 13.690 1.00 97.75 140 ALA A C 1
ATOM 1115 O O . ALA A 1 140 ? 4.189 -7.096 14.583 1.00 97.75 140 ALA A O 1
ATOM 1116 N N . ARG A 1 141 ? 6.037 -6.554 13.417 1.00 97.19 141 ARG A N 1
ATOM 1117 C CA . ARG A 1 141 ? 6.945 -7.450 14.150 1.00 97.19 141 ARG A CA 1
ATOM 1118 C C . ARG A 1 141 ? 7.100 -7.042 15.614 1.00 97.19 141 ARG A C 1
ATOM 1120 O O . ARG A 1 141 ? 6.940 -7.896 16.480 1.00 97.19 141 ARG A O 1
ATOM 1127 N N . THR A 1 142 ? 7.351 -5.760 15.891 1.00 97.94 142 THR A N 1
ATOM 1128 C CA . THR A 1 142 ? 7.530 -5.226 17.254 1.00 97.94 142 THR A CA 1
ATOM 1129 C C . THR A 1 142 ? 6.345 -5.570 18.149 1.00 97.94 142 THR A C 1
ATOM 1131 O O . THR A 1 142 ? 6.523 -6.041 19.270 1.00 97.94 142 THR A O 1
ATOM 1134 N N . PHE A 1 143 ? 5.126 -5.401 17.638 1.00 97.50 143 PHE A N 1
ATOM 1135 C CA . PHE A 1 143 ? 3.914 -5.695 18.394 1.00 97.50 143 PHE A CA 1
ATOM 1136 C C . PHE A 1 143 ? 3.367 -7.102 18.150 1.00 97.50 143 PHE A C 1
ATOM 1138 O O . PHE A 1 143 ? 2.275 -7.394 18.624 1.00 97.50 143 PHE A O 1
ATOM 1145 N N . ASN A 1 144 ? 4.071 -7.987 17.439 1.00 97.19 144 ASN A N 1
ATOM 1146 C CA . ASN A 1 144 ? 3.597 -9.333 17.095 1.00 97.19 144 ASN A CA 1
ATOM 1147 C C . ASN A 1 144 ? 2.154 -9.344 16.530 1.00 97.19 144 ASN A C 1
ATOM 1149 O O . ASN A 1 144 ? 1.287 -10.084 17.001 1.00 97.19 144 ASN A O 1
ATOM 1153 N N . ILE A 1 145 ? 1.880 -8.456 15.571 1.00 97.56 145 ILE A N 1
ATOM 1154 C CA . ILE A 1 145 ? 0.594 -8.319 14.875 1.00 97.56 145 ILE A CA 1
ATOM 1155 C C . ILE A 1 145 ? 0.779 -8.855 13.448 1.00 97.56 145 ILE A C 1
ATOM 1157 O O . ILE A 1 145 ? 1.729 -8.447 12.778 1.00 97.56 145 ILE A O 1
ATOM 1161 N N . PRO A 1 146 ? -0.097 -9.737 12.933 1.00 96.69 146 PRO A N 1
ATOM 1162 C CA . PRO A 1 146 ? -0.014 -10.159 11.541 1.00 96.69 146 PRO A CA 1
ATOM 1163 C C . PRO A 1 146 ? -0.211 -8.958 10.605 1.00 96.69 146 PRO A C 1
ATOM 1165 O O . PRO A 1 146 ? -1.127 -8.150 10.778 1.00 96.69 146 PRO A O 1
ATOM 1168 N N . LYS A 1 147 ? 0.657 -8.852 9.595 1.00 96.69 147 LYS A N 1
ATOM 1169 C CA . LYS A 1 147 ? 0.576 -7.832 8.546 1.00 96.69 147 LYS A CA 1
ATOM 1170 C C . LYS A 1 147 ? 0.141 -8.462 7.235 1.00 96.69 147 LYS A C 1
ATOM 1172 O O . LYS A 1 147 ? 0.770 -9.408 6.773 1.00 96.69 147 LYS A O 1
ATOM 1177 N N . ILE A 1 148 ? -0.866 -7.884 6.607 1.00 96.12 148 ILE A N 1
ATOM 1178 C CA . ILE A 1 148 ? -1.254 -8.161 5.231 1.00 96.12 148 ILE A CA 1
ATOM 1179 C C . ILE A 1 148 ? -0.808 -6.974 4.372 1.00 96.12 148 ILE A C 1
ATOM 1181 O O . ILE A 1 148 ? -1.055 -5.821 4.726 1.00 96.12 148 ILE A O 1
ATOM 1185 N N . VAL A 1 149 ? -0.124 -7.242 3.265 1.00 95.44 149 VAL A N 1
ATOM 1186 C CA . VAL A 1 149 ? 0.274 -6.209 2.300 1.00 95.44 149 VAL A CA 1
ATOM 1187 C C . VAL A 1 149 ? -0.857 -5.981 1.309 1.00 95.44 149 VAL A C 1
ATOM 1189 O O . VAL A 1 149 ? -1.449 -6.938 0.829 1.00 95.44 149 VAL A O 1
ATOM 1192 N N . PHE A 1 150 ? -1.162 -4.732 0.986 1.00 94.44 150 PHE A N 1
ATOM 1193 C CA . PHE A 1 150 ? -2.026 -4.381 -0.133 1.00 94.44 150 PHE A CA 1
ATOM 1194 C C . PHE A 1 150 ? -1.173 -3.959 -1.329 1.00 94.44 150 PHE A C 1
ATOM 1196 O O . PHE A 1 150 ? -0.259 -3.146 -1.185 1.00 94.44 150 PHE A O 1
ATOM 1203 N N . ASN A 1 151 ? -1.489 -4.501 -2.506 1.00 89.50 151 ASN A N 1
ATOM 1204 C CA . ASN A 1 151 ? -0.889 -4.084 -3.763 1.00 89.50 151 ASN A CA 1
ATOM 1205 C C . ASN A 1 151 ? -1.991 -3.640 -4.737 1.00 89.50 151 ASN A C 1
ATOM 1207 O O . ASN A 1 151 ? -2.890 -4.413 -5.082 1.00 89.50 151 ASN A O 1
ATOM 1211 N N . GLY A 1 152 ? -1.932 -2.371 -5.144 1.00 84.50 152 GLY A N 1
ATOM 1212 C CA . GLY A 1 152 ? -2.910 -1.758 -6.043 1.00 84.50 152 GLY A CA 1
ATOM 1213 C C . GLY A 1 152 ? -2.728 -2.119 -7.519 1.00 84.50 152 GLY A C 1
ATOM 1214 O O . GLY A 1 152 ? -3.592 -1.779 -8.326 1.00 84.50 152 GLY A O 1
ATOM 1215 N N . MET A 1 153 ? -1.630 -2.790 -7.878 1.00 87.81 153 MET A N 1
ATOM 1216 C CA . MET A 1 153 ? -1.334 -3.205 -9.251 1.00 87.81 153 MET A CA 1
ATOM 1217 C C . MET A 1 153 ? -2.077 -4.494 -9.638 1.00 87.81 153 MET A C 1
ATOM 1219 O O . MET A 1 153 ? -2.596 -5.221 -8.788 1.00 87.81 153 MET A O 1
ATOM 1223 N N . SER A 1 154 ? -2.121 -4.781 -10.941 1.00 90.12 154 SER A N 1
ATOM 1224 C CA . SER A 1 154 ? -2.675 -6.033 -11.460 1.00 90.12 154 SER A CA 1
ATOM 1225 C C . SER A 1 154 ? -1.780 -7.229 -11.119 1.00 90.12 154 SER A C 1
ATOM 1227 O O . SER A 1 154 ? -0.572 -7.075 -10.906 1.00 90.12 154 SER A O 1
ATOM 1229 N N . CYS A 1 155 ? -2.348 -8.437 -11.088 1.00 91.69 155 CYS A N 1
ATOM 1230 C CA . CYS A 1 155 ? -1.579 -9.641 -10.781 1.00 91.69 155 CYS A CA 1
ATOM 1231 C C . CYS A 1 155 ? -0.517 -9.915 -11.852 1.00 91.69 155 CYS A C 1
ATOM 1233 O O . CYS A 1 155 ? 0.589 -10.335 -11.514 1.00 91.69 155 CYS A O 1
ATOM 1235 N N . PHE A 1 156 ? -0.819 -9.594 -13.117 1.00 93.69 156 PHE A N 1
ATOM 1236 C CA . PHE A 1 156 ? 0.146 -9.601 -14.217 1.00 93.69 156 PHE A CA 1
ATOM 1237 C C . PHE A 1 156 ? 1.419 -8.819 -13.871 1.00 93.69 156 PHE A C 1
ATOM 1239 O O . PHE A 1 156 ? 2.531 -9.343 -13.956 1.00 93.69 156 PHE A O 1
ATOM 1246 N N . CYS A 1 157 ? 1.256 -7.559 -13.450 1.00 92.69 157 CYS A N 1
ATOM 1247 C CA . CYS A 1 157 ? 2.375 -6.661 -13.175 1.00 92.69 157 CYS A CA 1
ATOM 1248 C C . CYS A 1 157 ? 3.210 -7.175 -11.999 1.00 92.69 157 CYS A C 1
ATOM 1250 O O . CYS A 1 157 ? 4.436 -7.235 -12.068 1.00 92.69 157 CYS A O 1
ATOM 1252 N N . ILE A 1 158 ? 2.538 -7.617 -10.937 1.00 91.31 158 ILE A N 1
ATOM 1253 C CA . ILE A 1 158 ? 3.191 -8.080 -9.712 1.00 91.31 158 ILE A CA 1
ATOM 1254 C C . ILE A 1 158 ? 3.970 -9.374 -9.959 1.00 91.31 158 ILE A C 1
ATOM 1256 O O . ILE A 1 158 ? 5.103 -9.498 -9.490 1.00 91.31 158 ILE A O 1
ATOM 1260 N N . LEU A 1 159 ? 3.408 -10.317 -10.722 1.00 92.50 159 LEU A N 1
ATOM 1261 C CA . LEU A 1 159 ? 4.115 -11.538 -11.101 1.00 92.50 159 LEU A CA 1
ATOM 1262 C C . LEU A 1 159 ? 5.330 -11.219 -11.984 1.00 92.50 159 LEU A C 1
ATOM 1264 O O . LEU A 1 159 ? 6.415 -11.738 -11.729 1.00 92.50 159 LEU A O 1
ATOM 1268 N N . CYS A 1 160 ? 5.184 -10.311 -12.956 1.00 94.44 160 CYS A N 1
ATOM 1269 C CA . CYS A 1 160 ? 6.292 -9.851 -13.798 1.00 94.44 160 CYS A CA 1
ATOM 1270 C C . CYS A 1 160 ? 7.425 -9.256 -12.944 1.00 94.44 160 CYS A C 1
ATOM 1272 O O . CYS A 1 160 ? 8.576 -9.683 -13.039 1.00 94.44 160 CYS A O 1
ATOM 1274 N N . MET A 1 161 ? 7.095 -8.350 -12.018 1.00 92.31 161 MET A N 1
ATOM 1275 C CA . MET A 1 161 ? 8.057 -7.783 -11.068 1.00 92.31 161 MET A CA 1
ATOM 1276 C C . MET A 1 161 ? 8.728 -8.854 -10.209 1.00 92.31 161 MET A C 1
ATOM 1278 O O . MET A 1 161 ? 9.938 -8.798 -9.995 1.00 92.31 161 MET A O 1
ATOM 1282 N N . HIS A 1 162 ? 7.958 -9.821 -9.702 1.00 91.25 162 HIS A N 1
ATOM 1283 C CA . HIS A 1 162 ? 8.477 -10.910 -8.881 1.00 91.25 162 HIS A CA 1
ATOM 1284 C C . HIS A 1 162 ? 9.514 -11.743 -9.643 1.00 91.25 162 HIS A C 1
ATOM 1286 O O . HIS A 1 162 ? 10.601 -11.993 -9.123 1.00 91.25 162 HIS A O 1
ATOM 1292 N N . ILE A 1 163 ? 9.205 -12.129 -10.882 1.00 93.00 163 ILE A N 1
ATOM 1293 C CA . ILE A 1 163 ? 10.104 -12.911 -11.732 1.00 93.00 163 ILE A CA 1
ATOM 1294 C C . ILE A 1 163 ? 11.366 -12.109 -12.049 1.00 93.00 163 ILE A C 1
ATOM 1296 O O . ILE A 1 163 ? 12.470 -12.603 -11.826 1.00 93.00 163 ILE A O 1
ATOM 1300 N N . LEU A 1 164 ? 11.237 -10.862 -12.506 1.00 93.69 164 LEU A N 1
ATOM 1301 C CA . LEU A 1 164 ? 12.394 -10.053 -12.902 1.00 93.69 164 LEU A CA 1
ATOM 1302 C C . LEU A 1 164 ? 13.311 -9.711 -11.725 1.00 93.69 164 LEU A C 1
ATOM 1304 O O . LEU A 1 164 ? 14.528 -9.768 -11.866 1.00 93.69 164 LEU A O 1
ATOM 1308 N N . ARG A 1 165 ? 12.762 -9.449 -10.532 1.00 91.12 165 ARG A N 1
ATOM 1309 C CA . ARG A 1 165 ? 13.566 -9.233 -9.313 1.00 91.12 165 ARG A CA 1
ATOM 1310 C C . ARG A 1 165 ? 14.398 -10.454 -8.917 1.00 91.12 165 ARG A C 1
ATOM 1312 O O . ARG A 1 165 ? 15.428 -10.297 -8.270 1.00 91.12 165 ARG A O 1
ATOM 1319 N N . ARG A 1 166 ? 13.962 -11.661 -9.288 1.00 90.12 166 ARG A N 1
ATOM 1320 C CA . ARG A 1 166 ? 14.706 -12.910 -9.053 1.00 90.12 166 ARG A CA 1
ATOM 1321 C C . ARG A 1 166 ? 15.670 -13.270 -10.185 1.00 90.12 166 ARG A C 1
ATOM 1323 O O . ARG A 1 166 ? 16.487 -14.157 -9.979 1.00 90.12 166 ARG A O 1
ATOM 1330 N N . ASN A 1 167 ? 15.569 -12.592 -11.327 1.00 92.19 167 ASN A N 1
ATOM 1331 C CA . ASN A 1 167 ? 16.347 -12.842 -12.540 1.00 92.19 167 ASN A CA 1
ATOM 1332 C C . ASN A 1 167 ? 16.909 -11.515 -13.101 1.00 92.19 167 ASN A C 1
ATOM 1334 O O . ASN A 1 167 ? 16.731 -11.178 -14.274 1.00 92.19 167 ASN A O 1
ATOM 1338 N N . LEU A 1 168 ? 17.530 -10.696 -12.239 1.00 92.06 168 LEU A N 1
ATOM 1339 C CA . LEU A 1 168 ? 18.013 -9.351 -12.601 1.00 92.06 168 LEU A CA 1
ATOM 1340 C C . LEU A 1 168 ? 19.096 -9.376 -13.689 1.00 92.06 168 LEU A C 1
ATOM 1342 O O . LEU A 1 168 ? 19.305 -8.378 -14.376 1.00 92.06 168 LEU A O 1
ATOM 1346 N N . GLU A 1 169 ? 19.791 -10.498 -13.856 1.00 92.56 169 GLU A N 1
ATOM 1347 C CA . GLU A 1 169 ? 20.761 -10.725 -14.925 1.00 92.56 169 GLU A CA 1
ATOM 1348 C C . GLU A 1 169 ? 20.153 -10.590 -16.325 1.00 92.56 169 GLU A C 1
ATOM 1350 O O . GLU A 1 169 ? 20.858 -10.171 -17.240 1.00 92.56 169 GLU A O 1
ATOM 1355 N N . ILE A 1 170 ? 18.847 -10.839 -16.488 1.00 93.38 170 ILE A N 1
ATOM 1356 C CA . ILE A 1 170 ? 18.139 -10.586 -17.750 1.00 93.38 170 ILE A CA 1
ATOM 1357 C C . ILE A 1 170 ? 18.255 -9.107 -18.109 1.00 93.38 170 ILE A C 1
ATOM 1359 O O . ILE A 1 170 ? 18.709 -8.772 -19.193 1.00 93.38 170 ILE A O 1
ATOM 1363 N N . LEU A 1 171 ? 17.942 -8.216 -17.165 1.00 94.12 171 LEU A N 1
ATOM 1364 C CA . LEU A 1 171 ? 17.987 -6.769 -17.386 1.00 94.12 171 LEU A CA 1
ATOM 1365 C C . LEU A 1 171 ? 19.420 -6.228 -17.504 1.00 94.12 171 LEU A C 1
ATOM 1367 O O . LEU A 1 171 ? 19.641 -5.211 -18.159 1.00 94.12 171 LEU A O 1
ATOM 1371 N N . LYS A 1 172 ? 20.394 -6.895 -16.873 1.00 93.00 172 LYS A N 1
ATOM 1372 C CA . LYS A 1 172 ? 21.816 -6.506 -16.904 1.00 93.00 172 LYS A CA 1
ATOM 1373 C C . LYS A 1 172 ? 22.563 -6.994 -18.144 1.00 93.00 172 LYS A C 1
ATOM 1375 O O . LYS A 1 172 ? 23.632 -6.470 -18.434 1.00 93.00 172 LYS A O 1
ATOM 1380 N N . SER A 1 173 ? 22.040 -8.004 -18.838 1.00 93.25 173 SER A N 1
ATOM 1381 C CA . SER A 1 173 ? 22.671 -8.589 -20.029 1.00 93.25 173 SER A CA 1
ATOM 1382 C C . SER A 1 173 ? 22.215 -7.957 -21.346 1.00 93.25 173 SER A C 1
ATOM 1384 O O . SER A 1 173 ? 22.795 -8.263 -22.386 1.00 93.25 173 SER A O 1
ATOM 1386 N N . LEU A 1 174 ? 21.226 -7.057 -21.308 1.00 94.12 174 LEU A N 1
ATOM 1387 C CA . LEU A 1 174 ? 20.766 -6.314 -22.481 1.00 94.12 174 LEU A CA 1
ATOM 1388 C C . LEU A 1 174 ? 21.851 -5.357 -22.979 1.00 94.12 174 LEU A C 1
ATOM 1390 O O . LEU A 1 174 ? 22.482 -4.637 -22.206 1.00 94.12 174 LEU A O 1
ATOM 1394 N N . ASN A 1 175 ? 22.027 -5.313 -24.295 1.00 93.62 175 ASN A N 1
ATOM 1395 C CA . ASN A 1 175 ? 23.013 -4.481 -24.976 1.00 93.62 175 ASN A CA 1
ATOM 1396 C C . ASN A 1 175 ? 22.524 -3.037 -25.169 1.00 93.62 175 ASN A C 1
ATOM 1398 O O . ASN A 1 175 ? 23.332 -2.143 -25.420 1.00 93.62 175 ASN A O 1
ATOM 1402 N N . SER A 1 176 ? 21.208 -2.798 -25.104 1.00 94.50 176 SER A N 1
ATOM 1403 C CA . SER A 1 176 ? 20.617 -1.459 -25.204 1.00 94.50 176 SER A CA 1
ATOM 1404 C C . SER A 1 176 ? 19.217 -1.382 -24.590 1.00 94.50 176 SER A C 1
ATOM 1406 O O . SER A 1 176 ? 18.516 -2.388 -24.504 1.00 94.50 176 SER A O 1
ATOM 1408 N N . ASP A 1 177 ? 18.758 -0.167 -24.281 1.00 93.50 177 ASP A N 1
ATOM 1409 C CA . ASP A 1 177 ? 17.401 0.094 -23.772 1.00 93.50 177 ASP A CA 1
ATOM 1410 C C . ASP A 1 177 ? 16.278 -0.177 -24.788 1.00 93.50 177 ASP A C 1
ATOM 1412 O O . ASP A 1 177 ? 15.106 -0.170 -24.419 1.00 93.50 177 ASP A O 1
ATOM 1416 N N . ASN A 1 178 ? 16.612 -0.423 -26.059 1.00 95.75 178 ASN A N 1
ATOM 1417 C CA . ASN A 1 178 ? 15.651 -0.773 -27.111 1.00 95.75 178 ASN A CA 1
ATOM 1418 C C . ASN A 1 178 ? 15.608 -2.282 -27.398 1.00 95.75 178 ASN A C 1
ATOM 1420 O O . ASN A 1 178 ? 14.841 -2.720 -28.255 1.00 95.75 178 ASN A O 1
ATOM 1424 N N . GLU A 1 179 ? 16.454 -3.071 -26.732 1.00 96.81 179 GLU A N 1
ATOM 1425 C CA . GLU A 1 179 ? 16.465 -4.521 -26.884 1.00 96.81 179 GLU A CA 1
ATOM 1426 C C . GLU A 1 179 ? 15.250 -5.129 -26.175 1.00 96.81 179 GLU A C 1
ATOM 1428 O O . GLU A 1 179 ? 14.999 -4.856 -24.999 1.00 96.81 179 GLU A O 1
ATOM 1433 N N . TYR A 1 180 ? 14.490 -5.941 -26.912 1.00 96.81 180 TYR A N 1
ATOM 1434 C CA . TYR A 1 180 ? 13.355 -6.679 -26.371 1.00 96.81 180 TYR A CA 1
ATOM 1435 C C . TYR A 1 180 ? 13.823 -7.968 -25.700 1.00 96.81 180 TYR A C 1
ATOM 1437 O O . TYR A 1 180 ? 14.682 -8.677 -26.224 1.00 96.81 180 TYR A O 1
ATOM 1445 N N . PHE A 1 181 ? 13.204 -8.306 -24.573 1.00 96.06 181 PHE A N 1
ATOM 1446 C CA . PHE A 1 181 ? 13.409 -9.572 -23.880 1.00 96.06 181 PHE A CA 1
ATOM 1447 C C . PHE A 1 181 ? 12.077 -10.183 -23.446 1.00 96.06 181 PHE A C 1
ATOM 1449 O O . PHE A 1 181 ? 11.090 -9.478 -23.236 1.00 96.06 181 PHE A O 1
ATOM 1456 N N . PHE A 1 182 ? 12.069 -11.504 -23.271 1.00 94.88 182 PHE A N 1
ATOM 1457 C CA . PHE A 1 182 ? 10.926 -12.238 -22.733 1.00 94.88 182 PHE A CA 1
ATOM 1458 C C . PHE A 1 182 ? 11.009 -12.354 -21.215 1.00 94.88 182 PHE A C 1
ATOM 1460 O O . PHE A 1 182 ? 12.080 -12.613 -20.663 1.00 94.88 182 PHE A O 1
ATOM 1467 N N . VAL A 1 183 ? 9.862 -12.266 -20.542 1.00 94.25 183 VAL A N 1
ATOM 1468 C CA . VAL A 1 183 ? 9.767 -12.634 -19.124 1.00 94.25 183 VAL A CA 1
ATOM 1469 C C . VAL A 1 183 ? 9.732 -14.166 -19.023 1.00 94.25 183 VAL A C 1
ATOM 1471 O O . VAL A 1 183 ? 8.823 -14.785 -19.584 1.00 94.25 183 VAL A O 1
ATOM 1474 N N . PRO A 1 184 ? 10.708 -14.814 -18.361 1.00 90.88 184 PRO A N 1
ATOM 1475 C CA . PRO A 1 184 ? 10.755 -16.270 -18.281 1.00 90.88 184 PRO A CA 1
ATOM 1476 C C . PRO A 1 184 ? 9.634 -16.801 -17.386 1.00 90.88 184 PRO A C 1
ATOM 1478 O O . PRO A 1 184 ? 9.273 -16.159 -16.405 1.00 90.88 184 PRO A O 1
ATOM 1481 N N . SER A 1 185 ? 9.127 -18.000 -17.685 1.00 88.12 185 SER A N 1
ATOM 1482 C CA . SER A 1 185 ? 8.124 -18.689 -16.851 1.00 88.12 185 SER A CA 1
ATOM 1483 C C . SER A 1 185 ? 6.892 -17.832 -16.527 1.00 88.12 185 SER A C 1
ATOM 1485 O O . SER A 1 185 ? 6.366 -17.882 -15.420 1.00 88.12 185 SER A O 1
ATOM 1487 N N . PHE A 1 186 ? 6.470 -17.011 -17.487 1.00 92.94 186 PHE A N 1
ATOM 1488 C CA . PHE A 1 186 ? 5.288 -16.166 -17.392 1.00 92.94 186 PHE A CA 1
ATOM 1489 C C . PHE A 1 186 ? 4.133 -16.805 -18.183 1.00 92.94 186 PHE A C 1
ATOM 1491 O O . PHE A 1 186 ? 4.414 -17.420 -19.218 1.00 92.94 186 PHE A O 1
ATOM 1498 N N . PRO A 1 187 ? 2.861 -16.676 -17.749 1.00 92.81 187 PRO A N 1
ATOM 1499 C CA . PRO A 1 187 ? 1.733 -17.352 -18.397 1.00 92.81 187 PRO A CA 1
ATOM 1500 C C . PRO A 1 187 ? 1.616 -17.096 -19.900 1.00 92.81 187 PRO A C 1
ATOM 1502 O O . PRO A 1 187 ? 1.362 -18.016 -20.676 1.00 92.81 187 PRO A O 1
ATOM 1505 N N . ASP A 1 188 ? 1.831 -15.845 -20.305 1.00 94.00 188 ASP A N 1
ATOM 1506 C CA . ASP A 1 188 ? 1.805 -15.424 -21.698 1.00 94.00 188 ASP A CA 1
ATOM 1507 C C . ASP A 1 188 ? 3.209 -15.071 -22.191 1.00 94.00 188 ASP A C 1
ATOM 1509 O O . ASP A 1 188 ? 4.060 -14.559 -21.458 1.00 94.00 188 ASP A O 1
ATOM 1513 N N . ARG A 1 189 ? 3.440 -15.282 -23.489 1.00 93.31 189 ARG A N 1
ATOM 1514 C CA . ARG A 1 189 ? 4.672 -14.844 -24.144 1.00 93.31 189 ARG A CA 1
ATOM 1515 C C . ARG A 1 189 ? 4.607 -13.338 -24.398 1.00 93.31 189 ARG A C 1
ATOM 1517 O O . ARG A 1 189 ? 4.098 -12.903 -25.427 1.00 93.31 189 ARG A O 1
ATOM 1524 N N . VAL A 1 190 ? 5.140 -12.566 -23.458 1.00 94.06 190 VAL A N 1
ATOM 1525 C CA . VAL A 1 190 ? 5.229 -11.101 -23.524 1.00 94.06 190 VAL A CA 1
ATOM 1526 C C . VAL A 1 190 ? 6.675 -10.645 -23.674 1.00 94.06 190 VAL A C 1
ATOM 1528 O O . VAL A 1 190 ? 7.590 -11.270 -23.133 1.00 94.06 190 VAL A O 1
ATOM 1531 N N . GLU A 1 191 ? 6.866 -9.549 -24.401 1.00 94.75 191 GLU A N 1
ATOM 1532 C CA . GLU A 1 191 ? 8.163 -8.908 -24.605 1.00 94.75 191 GLU A CA 1
ATOM 1533 C C . GLU A 1 191 ? 8.129 -7.483 -24.068 1.00 94.75 191 GLU A C 1
ATOM 1535 O O . GLU A 1 191 ? 7.146 -6.764 -24.255 1.00 94.75 191 GLU A O 1
ATOM 1540 N N . PHE A 1 192 ? 9.224 -7.073 -23.438 1.00 96.62 192 PHE A N 1
ATOM 1541 C CA . PHE A 1 192 ? 9.423 -5.709 -22.968 1.00 96.62 192 PHE A CA 1
ATOM 1542 C C . PHE A 1 192 ? 10.820 -5.231 -23.325 1.00 96.62 192 PHE A C 1
ATOM 1544 O O . PHE A 1 192 ? 11.734 -6.033 -23.512 1.00 96.62 192 PHE A O 1
ATOM 1551 N N . THR A 1 193 ? 10.997 -3.920 -23.355 1.00 96.00 193 THR A N 1
ATOM 1552 C CA . THR A 1 193 ? 12.313 -3.300 -23.235 1.00 96.00 193 THR A CA 1
ATOM 1553 C C . THR A 1 193 ? 12.604 -2.933 -21.780 1.00 96.00 193 THR A C 1
ATOM 1555 O O . THR A 1 193 ? 11.697 -2.860 -20.945 1.00 96.00 193 THR A O 1
ATOM 1558 N N . LYS A 1 194 ? 13.876 -2.685 -21.445 1.00 93.94 194 LYS A N 1
ATOM 1559 C CA . LYS A 1 194 ? 14.288 -2.338 -20.072 1.00 93.94 194 LYS A CA 1
ATOM 1560 C C . LYS A 1 194 ? 13.503 -1.150 -19.474 1.00 93.94 194 LYS A C 1
ATOM 1562 O O . LYS A 1 194 ? 13.050 -1.283 -18.340 1.00 93.94 194 LYS A O 1
ATOM 1567 N N . PRO A 1 195 ? 13.235 -0.043 -20.199 1.00 93.69 195 PRO A N 1
ATOM 1568 C CA . PRO A 1 195 ? 12.437 1.070 -19.668 1.00 93.69 195 PRO A CA 1
ATOM 1569 C C . PRO A 1 195 ? 10.940 0.771 -19.473 1.00 93.69 195 PRO A C 1
ATOM 1571 O O . PRO A 1 195 ? 10.242 1.563 -18.846 1.00 93.69 195 PRO A O 1
ATOM 1574 N N . GLN A 1 196 ? 10.418 -0.326 -20.036 1.00 94.25 196 GLN A N 1
ATOM 1575 C CA . GLN A 1 196 ? 8.992 -0.674 -19.964 1.00 94.25 196 GLN A CA 1
ATOM 1576 C C . GLN A 1 196 ? 8.628 -1.498 -18.725 1.00 94.25 196 GLN A C 1
ATOM 1578 O O . GLN 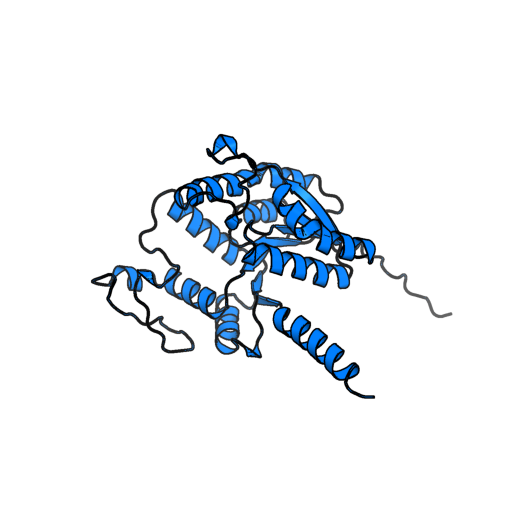A 1 196 ? 7.440 -1.676 -18.449 1.00 94.25 196 GLN A O 1
ATOM 1583 N N . VAL A 1 197 ? 9.614 -2.004 -17.976 1.00 92.62 197 VAL A N 1
ATOM 1584 C CA . VAL A 1 197 ? 9.364 -2.816 -16.781 1.00 92.62 197 VAL A CA 1
ATOM 1585 C C . VAL A 1 197 ? 9.566 -2.015 -15.492 1.00 92.62 197 VAL A C 1
ATOM 1587 O O . VAL A 1 197 ? 10.528 -1.261 -15.373 1.00 92.62 197 VAL A O 1
ATOM 1590 N N . PRO A 1 198 ? 8.706 -2.197 -14.473 1.00 85.50 198 PRO A N 1
ATOM 1591 C CA . PRO A 1 198 ? 8.804 -1.486 -13.196 1.00 85.50 198 PRO A CA 1
ATOM 1592 C C . PRO A 1 198 ? 9.828 -2.139 -12.245 1.00 85.50 198 PRO A C 1
ATOM 1594 O O . PRO A 1 198 ? 9.568 -2.335 -11.055 1.00 85.50 198 PRO A O 1
ATOM 1597 N N . VAL A 1 199 ? 10.993 -2.523 -12.774 1.00 90.50 199 VAL A N 1
ATOM 1598 C CA . VAL A 1 199 ? 12.111 -3.105 -12.022 1.00 90.50 199 VAL A CA 1
ATOM 1599 C C . VAL A 1 199 ? 13.392 -2.390 -12.420 1.00 90.50 199 VAL A C 1
ATOM 1601 O O . VAL A 1 199 ? 13.833 -2.474 -13.561 1.00 90.50 199 VAL A O 1
ATOM 1604 N N . ASP A 1 200 ? 13.999 -1.713 -11.452 1.00 87.31 200 ASP A N 1
ATOM 1605 C CA . ASP A 1 200 ? 15.263 -1.011 -11.637 1.00 87.31 200 ASP A CA 1
ATOM 1606 C C . ASP A 1 200 ? 16.436 -1.925 -11.249 1.00 87.31 200 ASP A C 1
ATOM 1608 O O . ASP A 1 200 ? 16.687 -2.179 -10.069 1.00 87.31 200 ASP A O 1
ATOM 1612 N N . ALA A 1 201 ? 17.132 -2.457 -12.256 1.00 86.44 201 ALA A N 1
ATOM 1613 C CA . ALA A 1 201 ? 18.294 -3.326 -12.065 1.00 86.44 201 ALA A CA 1
ATOM 1614 C C . ALA A 1 201 ? 19.576 -2.567 -11.677 1.00 86.44 201 ALA A C 1
ATOM 1616 O O . ALA A 1 201 ? 20.531 -3.202 -11.212 1.00 86.44 201 ALA A O 1
ATOM 1617 N N . ASP A 1 202 ? 19.579 -1.243 -11.859 1.00 87.75 202 ASP A N 1
ATOM 1618 C CA . ASP A 1 202 ? 20.716 -0.350 -11.623 1.00 87.75 202 ASP A CA 1
ATOM 1619 C C . ASP A 1 202 ? 20.529 0.499 -10.351 1.00 87.75 202 ASP A C 1
ATOM 1621 O O . ASP A 1 202 ? 21.368 1.349 -10.033 1.00 87.75 202 ASP A O 1
ATOM 1625 N N . ALA A 1 203 ? 19.455 0.242 -9.592 1.00 86.44 203 ALA A N 1
ATOM 1626 C CA . ALA A 1 203 ? 19.168 0.900 -8.326 1.00 86.44 203 ALA A CA 1
ATOM 1627 C C . ALA A 1 203 ? 20.392 0.864 -7.395 1.00 86.44 203 ALA A C 1
ATOM 1629 O O . ALA A 1 203 ? 21.016 -0.180 -7.173 1.00 86.44 203 ALA A O 1
ATOM 1630 N N . SER A 1 204 ? 20.719 2.012 -6.804 1.00 88.75 204 SER A N 1
ATOM 1631 C CA . SER A 1 204 ? 21.857 2.173 -5.897 1.00 88.75 204 SER A CA 1
ATOM 1632 C C . SER A 1 204 ? 21.535 3.131 -4.744 1.00 88.75 204 SER A C 1
ATOM 1634 O O . SER A 1 204 ? 20.529 3.844 -4.775 1.00 88.75 204 SER A O 1
ATOM 1636 N N . GLY A 1 205 ? 22.371 3.109 -3.699 1.00 90.19 205 GLY A N 1
ATOM 1637 C CA . GLY A 1 205 ? 22.207 3.935 -2.495 1.00 90.19 205 GLY A CA 1
ATOM 1638 C C . GLY A 1 205 ? 20.850 3.749 -1.805 1.00 90.19 205 GLY A C 1
ATOM 1639 O O . G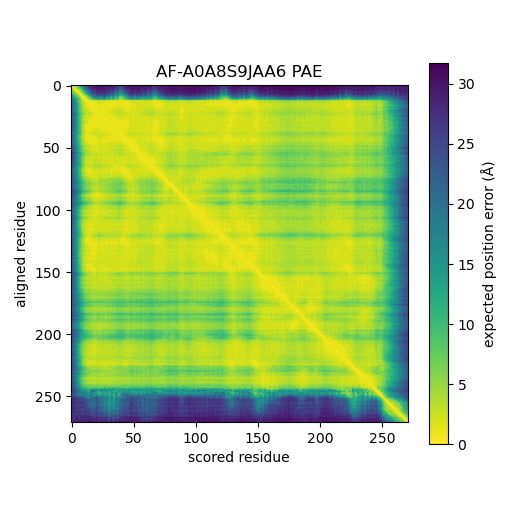LY A 1 205 ? 20.273 2.662 -1.857 1.00 90.19 205 GLY A O 1
ATOM 1640 N N . ASP A 1 206 ? 20.329 4.833 -1.219 1.00 85.44 206 ASP A N 1
ATOM 1641 C CA . ASP A 1 206 ? 19.039 4.879 -0.510 1.00 85.44 206 ASP A CA 1
ATOM 1642 C C . ASP A 1 206 ? 17.879 4.258 -1.312 1.00 85.44 206 ASP A C 1
ATOM 1644 O O . ASP A 1 206 ? 16.969 3.660 -0.742 1.00 85.44 206 ASP A O 1
ATOM 1648 N N . TRP A 1 207 ? 17.881 4.407 -2.643 1.00 85.44 207 TRP A N 1
ATOM 1649 C CA . TRP A 1 207 ? 16.800 3.895 -3.489 1.00 85.44 207 TRP A CA 1
ATOM 1650 C C . TRP A 1 207 ? 16.795 2.368 -3.550 1.00 85.44 207 TRP A C 1
ATOM 1652 O O . TRP A 1 207 ? 15.737 1.746 -3.467 1.00 85.44 207 TRP A O 1
ATOM 1662 N N . LYS A 1 208 ? 17.979 1.752 -3.640 1.00 89.44 208 LYS A N 1
ATOM 1663 C CA . LYS A 1 208 ? 18.103 0.294 -3.583 1.00 89.44 208 LYS A CA 1
ATOM 1664 C C . LYS A 1 208 ? 17.660 -0.238 -2.224 1.00 89.44 208 LYS A C 1
ATOM 1666 O O . LYS A 1 208 ? 16.918 -1.212 -2.182 1.00 89.44 208 LYS A O 1
ATOM 1671 N N . GLU A 1 209 ? 18.089 0.404 -1.139 1.00 90.38 209 GLU A N 1
ATOM 1672 C CA . GLU A 1 209 ? 17.696 0.017 0.222 1.00 90.38 209 GLU A CA 1
ATOM 1673 C C . GLU A 1 209 ? 16.175 0.064 0.387 1.00 90.38 209 GLU A C 1
ATOM 1675 O O . GLU A 1 209 ? 15.574 -0.915 0.823 1.00 90.38 209 GLU A O 1
ATOM 1680 N N . PHE A 1 210 ? 15.536 1.140 -0.077 1.00 88.56 210 PHE A N 1
ATOM 1681 C CA . PHE A 1 210 ? 14.080 1.247 -0.085 1.00 88.56 210 PHE A CA 1
ATOM 1682 C C . PHE A 1 210 ? 13.416 0.124 -0.897 1.00 88.56 210 PHE A C 1
ATOM 1684 O O . PHE A 1 210 ? 12.487 -0.522 -0.416 1.00 88.56 210 PHE A O 1
ATOM 1691 N N . MET A 1 211 ? 13.897 -0.164 -2.110 1.00 89.00 211 MET A N 1
ATOM 1692 C CA . MET A 1 211 ? 13.350 -1.245 -2.942 1.00 89.00 211 MET A CA 1
ATOM 1693 C C . MET A 1 211 ? 13.517 -2.630 -2.299 1.00 89.00 211 MET A C 1
ATOM 1695 O O . MET A 1 211 ? 12.595 -3.448 -2.369 1.00 89.00 211 MET A O 1
ATOM 1699 N N . ASP A 1 212 ? 14.652 -2.881 -1.644 1.00 91.00 212 ASP A N 1
ATOM 1700 C CA . ASP A 1 212 ? 14.907 -4.109 -0.887 1.00 91.00 212 ASP A CA 1
ATOM 1701 C C . ASP A 1 212 ? 13.934 -4.227 0.304 1.00 91.00 212 ASP A C 1
ATOM 1703 O O . ASP A 1 212 ? 13.367 -5.298 0.540 1.00 91.00 212 ASP A O 1
ATOM 1707 N N . GLU A 1 213 ? 13.645 -3.121 1.000 1.00 92.31 213 GLU A N 1
ATOM 1708 C CA . GLU A 1 213 ? 12.639 -3.077 2.066 1.00 92.31 213 GLU A CA 1
ATOM 1709 C C . GLU A 1 213 ? 11.221 -3.380 1.562 1.00 92.31 213 GLU A C 1
ATOM 1711 O O . GLU A 1 213 ? 10.475 -4.079 2.253 1.00 92.31 213 GLU A O 1
ATOM 1716 N N . LEU A 1 214 ? 10.834 -2.910 0.367 1.00 91.38 214 LEU A N 1
ATOM 1717 C CA . LEU A 1 214 ? 9.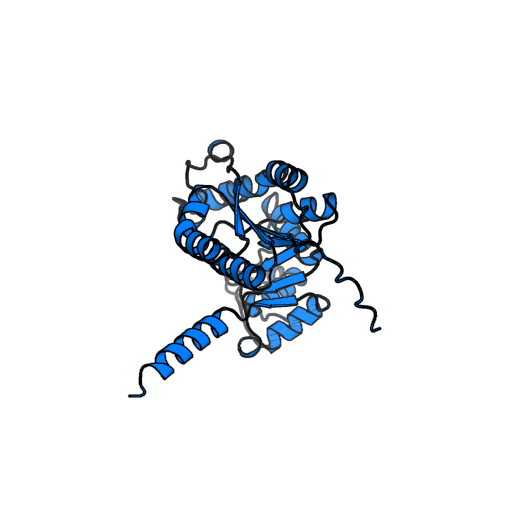538 -3.253 -0.239 1.00 91.38 214 LEU A CA 1
ATOM 1718 C C . LEU A 1 214 ? 9.425 -4.763 -0.480 1.00 91.38 214 LEU A C 1
ATOM 1720 O O . LEU A 1 214 ? 8.413 -5.379 -0.137 1.00 91.38 214 LEU A O 1
ATOM 1724 N N . VAL A 1 215 ? 10.469 -5.366 -1.057 1.00 90.12 215 VAL A N 1
ATOM 1725 C CA . VAL A 1 215 ? 10.515 -6.809 -1.340 1.00 90.12 215 VAL A CA 1
ATOM 1726 C C . VAL A 1 215 ? 10.450 -7.614 -0.044 1.00 90.12 215 VAL A C 1
ATOM 1728 O O . VAL A 1 215 ? 9.672 -8.565 0.058 1.00 90.12 215 VAL A O 1
ATOM 1731 N N . GLU A 1 216 ? 11.211 -7.212 0.971 1.00 92.00 216 GLU A N 1
ATOM 1732 C CA . GLU A 1 216 ? 11.217 -7.872 2.274 1.00 92.00 216 GLU A CA 1
ATOM 1733 C C . GLU A 1 216 ? 9.878 -7.713 3.008 1.00 92.00 216 GLU A C 1
ATOM 1735 O O . GLU A 1 216 ? 9.356 -8.669 3.593 1.00 92.00 216 GLU A O 1
ATOM 1740 N N . ALA A 1 217 ? 9.272 -6.525 2.947 1.00 91.50 217 ALA A N 1
ATOM 1741 C CA . ALA A 1 217 ? 7.955 -6.258 3.513 1.00 91.50 217 ALA A CA 1
ATOM 1742 C C . ALA A 1 217 ? 6.867 -7.119 2.866 1.00 91.50 217 ALA A C 1
ATOM 1744 O O . ALA A 1 217 ? 5.971 -7.599 3.566 1.00 91.50 217 ALA A O 1
ATOM 1745 N N . GLU A 1 218 ? 6.952 -7.342 1.554 1.00 89.12 218 GLU A N 1
ATOM 1746 C CA . GLU A 1 218 ? 6.080 -8.283 0.868 1.00 89.12 218 GLU A CA 1
ATOM 1747 C C . GLU A 1 218 ? 6.362 -9.711 1.353 1.00 89.12 218 GLU A C 1
ATOM 1749 O O . GLU A 1 218 ? 5.458 -10.357 1.878 1.00 89.12 218 GLU A O 1
ATOM 1754 N N . ASN A 1 219 ? 7.600 -10.210 1.258 1.00 88.44 219 ASN A N 1
ATOM 1755 C CA . ASN A 1 219 ? 8.003 -11.586 1.610 1.00 88.44 219 ASN A CA 1
ATOM 1756 C C . ASN A 1 219 ? 7.657 -12.005 3.042 1.00 88.44 219 ASN A C 1
ATOM 1758 O O . ASN A 1 219 ? 7.199 -13.128 3.259 1.00 88.44 219 ASN A O 1
ATOM 1762 N N . THR A 1 220 ? 7.824 -11.104 4.006 1.00 89.62 220 THR A N 1
ATOM 1763 C CA . THR A 1 220 ? 7.568 -11.383 5.428 1.00 89.62 220 THR A CA 1
ATOM 1764 C C . THR A 1 220 ? 6.118 -11.178 5.854 1.00 89.62 220 THR A C 1
ATOM 1766 O O . THR A 1 220 ? 5.764 -11.482 6.995 1.00 89.62 220 THR A O 1
ATOM 1769 N N . SER A 1 221 ? 5.255 -10.694 4.959 1.00 92.12 221 SER A N 1
ATOM 1770 C CA . SER A 1 221 ? 3.837 -10.516 5.262 1.00 92.12 221 SER A CA 1
ATOM 1771 C C . SER A 1 221 ? 3.121 -11.849 5.532 1.00 92.12 221 SER A C 1
ATOM 1773 O O . SER A 1 221 ? 3.464 -12.922 5.022 1.00 92.12 221 SER A O 1
ATOM 1775 N N . TYR A 1 222 ? 2.076 -11.779 6.357 1.00 92.44 222 TYR A N 1
ATOM 1776 C CA . TYR A 1 222 ? 1.146 -12.880 6.591 1.00 92.44 222 TYR A CA 1
ATOM 1777 C C . TYR A 1 222 ? 0.367 -13.235 5.318 1.00 92.44 222 TYR A C 1
ATOM 1779 O O . TYR A 1 222 ? 0.045 -14.401 5.091 1.00 92.44 222 TYR A O 1
ATOM 1787 N N . GLY A 1 223 ? 0.107 -12.240 4.470 1.00 92.00 223 GLY A N 1
ATOM 1788 C CA . GLY A 1 223 ? -0.379 -12.432 3.113 1.00 92.00 223 GLY A CA 1
ATOM 1789 C C . GLY A 1 223 ? -0.520 -11.132 2.342 1.00 92.00 223 GLY A C 1
ATOM 1790 O O . GLY A 1 223 ? -0.192 -10.061 2.849 1.00 92.00 223 GLY A O 1
ATOM 1791 N N . VAL A 1 224 ? -1.013 -11.240 1.114 1.00 90.81 224 VAL A N 1
ATOM 1792 C CA . VAL A 1 224 ? -1.140 -10.127 0.169 1.00 90.81 224 VAL A CA 1
ATOM 1793 C C . VAL A 1 224 ? -2.596 -9.988 -0.265 1.00 90.81 224 VAL A C 1
ATOM 1795 O O . VAL A 1 224 ? -3.239 -10.991 -0.551 1.00 90.81 224 VAL A O 1
ATOM 1798 N N . ILE A 1 225 ? -3.118 -8.765 -0.313 1.00 91.44 225 ILE A N 1
ATOM 1799 C CA . ILE A 1 225 ? -4.381 -8.411 -0.958 1.00 91.44 225 ILE A CA 1
ATOM 1800 C C . ILE A 1 225 ? -4.071 -7.800 -2.319 1.00 91.44 225 ILE A C 1
ATOM 1802 O O . ILE A 1 225 ? -3.397 -6.774 -2.401 1.00 91.44 225 ILE A O 1
ATOM 1806 N N . LEU A 1 226 ? -4.627 -8.409 -3.363 1.00 87.88 226 LEU A N 1
ATOM 1807 C CA . LEU A 1 226 ? -4.561 -7.919 -4.735 1.00 87.88 226 LEU A CA 1
ATOM 1808 C C . LEU A 1 226 ? -5.887 -7.296 -5.168 1.00 87.88 226 LEU A C 1
ATOM 1810 O O . LEU A 1 226 ? -6.959 -7.872 -4.939 1.00 87.88 226 LEU A O 1
ATOM 1814 N N . ASN A 1 227 ? -5.812 -6.165 -5.867 1.00 84.12 227 ASN A N 1
ATOM 1815 C CA . ASN A 1 227 ? -6.966 -5.534 -6.505 1.00 84.12 227 ASN A CA 1
ATOM 1816 C C . ASN A 1 227 ? -7.297 -6.188 -7.865 1.00 84.12 227 ASN A C 1
ATOM 1818 O O . ASN A 1 227 ? -7.258 -5.544 -8.909 1.00 84.12 227 ASN A O 1
ATOM 1822 N N . THR A 1 228 ? -7.607 -7.487 -7.847 1.00 84.56 228 THR A N 1
ATOM 1823 C CA . THR A 1 228 ? -7.944 -8.295 -9.034 1.00 84.56 228 THR A CA 1
ATOM 1824 C C . THR A 1 228 ? -9.095 -9.272 -8.745 1.00 84.56 228 THR A C 1
ATOM 1826 O O . THR A 1 228 ? -9.587 -9.377 -7.616 1.00 84.56 228 THR A O 1
ATOM 1829 N N . PHE A 1 229 ? -9.546 -10.011 -9.758 1.00 81.25 229 PHE A N 1
ATOM 1830 C CA . PHE A 1 229 ? -10.480 -11.127 -9.610 1.00 81.25 229 PHE A CA 1
ATOM 1831 C C . PHE A 1 229 ? -10.106 -12.285 -10.536 1.00 81.25 229 PHE A C 1
ATOM 1833 O O . PHE A 1 229 ? -9.529 -12.085 -11.599 1.00 81.25 229 PHE A O 1
ATOM 1840 N N . GLN A 1 230 ? -10.458 -13.502 -10.118 1.00 78.12 230 GLN A N 1
ATOM 1841 C CA . GLN A 1 230 ? -10.017 -14.734 -10.772 1.00 78.12 230 GLN A CA 1
ATOM 1842 C C . GLN A 1 230 ? -10.362 -14.785 -12.266 1.00 78.12 230 GLN A C 1
ATOM 1844 O O . GLN A 1 230 ? -9.492 -15.114 -13.058 1.00 78.12 230 GLN A O 1
ATOM 1849 N N . ASP A 1 231 ? -11.578 -14.399 -12.659 1.00 83.94 231 ASP A N 1
ATOM 1850 C CA . ASP A 1 231 ? -11.996 -14.447 -14.070 1.00 83.94 231 ASP A CA 1
ATOM 1851 C C . ASP A 1 231 ? -11.217 -13.468 -14.976 1.00 83.94 231 ASP A C 1
ATOM 1853 O O . ASP A 1 231 ? -11.289 -13.594 -16.195 1.00 83.94 231 ASP A O 1
ATOM 1857 N N . LEU A 1 232 ? -10.493 -12.489 -14.410 1.00 87.00 232 LEU A N 1
ATOM 1858 C CA . LEU A 1 232 ? -9.686 -11.532 -15.176 1.00 87.00 232 LEU A CA 1
ATOM 1859 C C . LEU A 1 232 ? -8.275 -12.050 -15.459 1.00 87.00 232 LEU A C 1
ATOM 1861 O O . LEU A 1 232 ? -7.786 -11.914 -16.573 1.00 87.00 232 LEU A O 1
ATOM 1865 N N . GLU A 1 233 ? -7.610 -12.598 -14.440 1.00 89.94 233 GLU A N 1
ATOM 1866 C CA . GLU A 1 233 ? -6.172 -12.900 -14.464 1.00 89.94 233 GLU A CA 1
ATOM 1867 C C . GLU A 1 233 ? -5.874 -14.295 -13.880 1.00 89.94 233 GLU A C 1
ATOM 1869 O O . GLU A 1 233 ? -4.938 -14.456 -13.100 1.00 89.94 233 GLU A O 1
ATOM 1874 N N . ALA A 1 234 ? -6.690 -15.306 -14.206 1.00 89.19 234 ALA A N 1
ATOM 1875 C CA . ALA A 1 234 ? -6.662 -16.625 -13.558 1.00 89.19 234 ALA A CA 1
ATOM 1876 C C . ALA A 1 234 ? -5.260 -17.254 -13.486 1.00 89.19 234 ALA A C 1
ATOM 1878 O O . ALA A 1 234 ? -4.818 -17.599 -12.391 1.00 89.19 234 ALA A O 1
ATOM 1879 N N . ALA A 1 235 ? -4.561 -17.338 -14.624 1.00 91.94 235 ALA A N 1
ATOM 1880 C CA . ALA A 1 235 ? -3.226 -17.932 -14.702 1.00 91.94 235 ALA A CA 1
ATOM 1881 C C . ALA A 1 235 ? -2.202 -17.152 -13.857 1.00 91.94 235 ALA A C 1
ATOM 1883 O O . ALA A 1 235 ? -1.466 -17.729 -13.069 1.00 91.94 235 ALA A O 1
ATOM 1884 N N . TYR A 1 236 ? -2.228 -15.819 -13.925 1.00 92.06 236 TYR A N 1
ATOM 1885 C CA . TYR A 1 236 ? -1.336 -14.961 -13.137 1.00 92.06 236 TYR A CA 1
ATOM 1886 C C . TYR A 1 236 ? -1.578 -15.079 -11.630 1.00 92.06 236 TYR A C 1
ATOM 1888 O O . TYR A 1 236 ? -0.634 -15.051 -10.843 1.00 92.06 236 TYR A O 1
ATOM 1896 N N . VAL A 1 237 ? -2.843 -15.194 -11.215 1.00 88.94 237 VAL A N 1
ATOM 1897 C CA . VAL A 1 237 ? -3.221 -15.376 -9.807 1.00 88.94 237 VAL A CA 1
ATOM 1898 C C . VAL A 1 237 ? -2.782 -16.744 -9.292 1.00 88.94 237 VAL A C 1
ATOM 1900 O O . VAL A 1 237 ? -2.395 -16.846 -8.128 1.00 88.94 237 VAL A O 1
ATOM 1903 N N . GLU A 1 238 ? -2.868 -17.786 -10.117 1.00 88.25 238 GLU A N 1
ATOM 1904 C CA . GLU A 1 238 ? -2.401 -19.133 -9.783 1.00 88.25 238 GLU A CA 1
ATOM 1905 C C . GLU A 1 238 ? -0.880 -19.157 -9.598 1.00 88.25 238 GLU A C 1
ATOM 1907 O O . GLU A 1 238 ? -0.414 -19.440 -8.493 1.00 88.25 238 GLU A O 1
ATOM 1912 N N . ASP A 1 239 ? -0.122 -18.697 -10.592 1.00 90.19 239 ASP A N 1
ATOM 1913 C CA . ASP A 1 239 ? 1.341 -18.634 -10.530 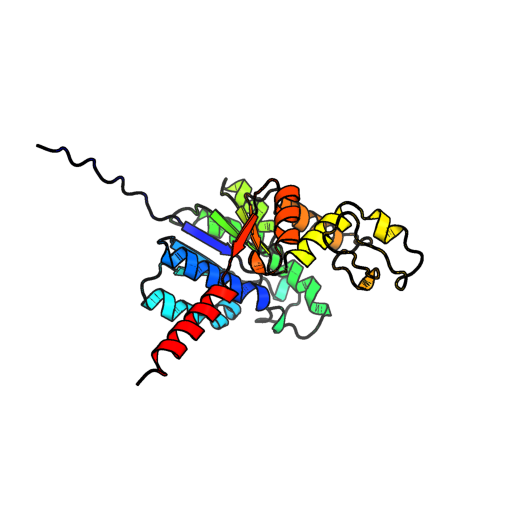1.00 90.19 239 ASP A CA 1
ATOM 1914 C C . ASP A 1 239 ? 1.832 -17.761 -9.365 1.00 90.19 239 ASP A C 1
ATOM 1916 O O . ASP A 1 239 ? 2.754 -18.125 -8.627 1.00 90.19 239 ASP A O 1
ATOM 1920 N N . TYR A 1 240 ? 1.189 -16.611 -9.128 1.00 89.06 240 TYR A N 1
ATOM 1921 C CA . TYR A 1 240 ? 1.568 -15.752 -8.009 1.00 89.06 240 TYR A CA 1
ATOM 1922 C C . TYR A 1 240 ? 1.218 -16.377 -6.651 1.00 89.06 240 TYR A C 1
ATOM 1924 O O . TYR A 1 240 ? 1.957 -16.190 -5.685 1.00 89.06 240 TYR A O 1
ATOM 1932 N N . LYS A 1 241 ? 0.140 -17.165 -6.534 1.00 86.56 241 LYS A N 1
ATOM 1933 C CA . LYS A 1 241 ? -0.129 -17.935 -5.305 1.00 86.56 241 LYS A CA 1
ATOM 1934 C C . LYS A 1 241 ? 0.965 -18.948 -5.033 1.00 86.56 241 LYS A C 1
ATOM 1936 O O . LYS A 1 241 ? 1.397 -19.040 -3.882 1.00 86.56 241 LYS A O 1
ATOM 1941 N N . GLU A 1 242 ? 1.408 -19.679 -6.049 1.00 85.62 242 GLU A N 1
ATOM 1942 C CA . GLU A 1 242 ? 2.496 -20.645 -5.908 1.00 85.62 242 GLU A CA 1
ATOM 1943 C C . GLU A 1 242 ? 3.785 -19.949 -5.462 1.00 85.62 242 GLU A C 1
ATOM 1945 O O . GLU A 1 242 ? 4.365 -20.319 -4.436 1.00 85.62 242 GLU A O 1
ATOM 1950 N N . ALA A 1 243 ? 4.152 -18.852 -6.132 1.00 81.88 243 ALA A N 1
ATOM 1951 C CA . ALA A 1 243 ? 5.311 -18.029 -5.784 1.00 81.88 243 ALA A CA 1
ATOM 1952 C C . ALA A 1 243 ? 5.258 -17.463 -4.350 1.00 81.88 243 ALA A C 1
ATOM 1954 O O . ALA A 1 243 ? 6.289 -17.164 -3.743 1.00 81.88 243 ALA A O 1
ATOM 1955 N N . ARG A 1 244 ? 4.054 -17.319 -3.785 1.00 81.81 244 ARG A N 1
ATOM 1956 C CA . ARG A 1 244 ? 3.792 -16.735 -2.460 1.00 81.81 244 ARG A CA 1
ATOM 1957 C C . ARG A 1 244 ? 3.353 -17.757 -1.410 1.00 81.81 244 ARG A C 1
ATOM 1959 O O . ARG A 1 244 ? 2.831 -17.358 -0.364 1.00 81.81 244 ARG A O 1
ATOM 1966 N N . ALA A 1 245 ? 3.540 -19.053 -1.664 1.00 79.94 245 ALA A N 1
ATOM 1967 C CA . ALA A 1 245 ? 3.139 -20.135 -0.762 1.00 79.94 245 ALA A CA 1
ATOM 1968 C C . ALA A 1 245 ? 1.674 -20.011 -0.286 1.00 79.94 245 ALA A C 1
ATOM 1970 O O . ALA A 1 245 ? 1.372 -20.160 0.899 1.00 79.94 245 ALA A O 1
ATOM 1971 N N . TRP A 1 246 ? 0.766 -19.703 -1.218 1.00 67.12 246 TRP A N 1
ATOM 1972 C CA . TRP A 1 246 ? -0.688 -19.610 -1.028 1.00 67.12 246 TRP A CA 1
ATOM 1973 C C . TRP A 1 246 ? -1.186 -18.484 -0.113 1.00 67.12 246 TRP A C 1
ATOM 1975 O O . TRP A 1 246 ? -2.367 -18.432 0.229 1.00 67.12 246 TRP A O 1
ATOM 1985 N N . LYS A 1 247 ? -0.331 -17.517 0.230 1.00 75.31 247 LYS A N 1
ATOM 1986 C CA . LYS A 1 247 ? -0.690 -16.358 1.064 1.00 75.31 247 LYS A CA 1
ATOM 1987 C C . LYS A 1 247 ? -1.277 -15.186 0.260 1.00 75.31 247 LYS A C 1
ATOM 1989 O O . LYS A 1 247 ? -0.965 -14.028 0.539 1.00 75.31 247 LYS A O 1
ATOM 1994 N N . VAL A 1 248 ? -2.102 -15.463 -0.750 1.00 64.69 248 VAL A N 1
ATOM 1995 C CA . VAL A 1 248 ? -2.691 -14.437 -1.631 1.00 64.69 248 VAL A CA 1
ATOM 1996 C C . VAL A 1 248 ? -4.207 -14.417 -1.482 1.00 64.69 248 VAL A C 1
ATOM 1998 O O . VAL A 1 248 ? -4.899 -15.399 -1.752 1.00 64.69 248 VAL A O 1
ATOM 2001 N N . TYR A 1 249 ? -4.712 -13.255 -1.096 1.00 66.75 249 TYR A N 1
ATOM 2002 C CA . TYR A 1 249 ? -6.117 -12.898 -1.023 1.00 66.75 249 TYR A CA 1
ATOM 2003 C C . TYR A 1 249 ? -6.413 -11.888 -2.138 1.00 66.75 249 TYR A C 1
ATOM 2005 O O . TYR A 1 249 ? -5.572 -11.066 -2.493 1.00 66.75 249 TYR A O 1
ATOM 2013 N N . TRP A 1 250 ? -7.613 -11.918 -2.706 1.00 62.69 250 TRP A N 1
ATOM 2014 C CA . TRP A 1 250 ? -8.007 -10.961 -3.741 1.00 62.69 250 TRP A CA 1
ATOM 2015 C C . TRP A 1 250 ? -9.324 -10.294 -3.384 1.00 62.69 250 TRP A C 1
ATOM 2017 O O . TRP A 1 250 ? -10.249 -10.907 -2.841 1.00 62.69 250 TRP A O 1
ATOM 2027 N N . THR A 1 251 ? -9.418 -9.012 -3.706 1.00 59.38 251 THR A N 1
ATOM 2028 C CA . THR A 1 251 ? -10.649 -8.247 -3.545 1.00 59.38 251 THR A CA 1
ATOM 2029 C C . THR A 1 251 ? -11.385 -8.213 -4.873 1.00 59.38 251 THR A C 1
ATOM 2031 O O . THR A 1 251 ? -11.044 -7.438 -5.757 1.00 59.38 251 THR A O 1
ATOM 2034 N N . SER A 1 252 ? -12.464 -8.988 -4.998 1.00 52.75 252 SER A N 1
ATOM 2035 C CA . SER A 1 252 ? -13.341 -8.995 -6.188 1.00 52.75 252 SER A CA 1
ATOM 2036 C C . SER A 1 252 ? -14.186 -7.713 -6.366 1.00 52.75 252 SER A C 1
ATOM 2038 O O . SER A 1 252 ? -15.280 -7.741 -6.934 1.00 52.75 252 SER A O 1
ATOM 2040 N N . PHE A 1 253 ? -13.735 -6.571 -5.840 1.00 48.00 253 PHE A N 1
ATOM 2041 C CA . PHE A 1 253 ? -14.608 -5.438 -5.544 1.00 48.00 253 PHE A CA 1
ATOM 2042 C C . PHE A 1 253 ? -15.145 -4.710 -6.782 1.00 48.00 253 PHE A C 1
ATOM 2044 O O . PHE A 1 253 ? -16.333 -4.373 -6.804 1.00 48.00 253 PHE A O 1
ATOM 2051 N N . LEU A 1 254 ? -14.339 -4.532 -7.835 1.00 46.84 254 LEU A N 1
ATOM 2052 C CA . LEU A 1 254 ? -14.811 -3.882 -9.067 1.00 46.84 254 LEU A CA 1
ATOM 2053 C C . LEU A 1 254 ? -16.000 -4.640 -9.685 1.00 46.84 254 LEU A C 1
ATOM 2055 O O . LEU A 1 254 ? -17.002 -4.031 -10.061 1.00 46.84 254 LEU A O 1
ATOM 2059 N N . VAL A 1 255 ? -15.972 -5.974 -9.664 1.00 46.25 255 VAL A N 1
ATOM 2060 C CA . VAL A 1 255 ? -17.066 -6.801 -10.195 1.00 46.25 255 VAL A CA 1
ATOM 2061 C C . VAL A 1 255 ? -18.306 -6.745 -9.303 1.00 46.25 255 VAL A C 1
ATOM 2063 O O . VAL A 1 255 ? -19.427 -6.720 -9.810 1.00 46.25 255 VAL A O 1
ATOM 2066 N N . GLN A 1 256 ? -18.153 -6.682 -7.976 1.00 43.91 256 GLN A N 1
ATOM 2067 C CA . GLN A 1 256 ? -19.309 -6.627 -7.075 1.00 43.91 256 GLN A CA 1
ATOM 2068 C C . GLN A 1 256 ? -20.055 -5.290 -7.144 1.00 43.91 256 GLN A C 1
ATOM 2070 O O . GLN A 1 256 ? -21.284 -5.295 -7.061 1.00 43.91 256 GLN A O 1
ATOM 2075 N N . GLN A 1 257 ? -19.367 -4.158 -7.332 1.00 49.09 257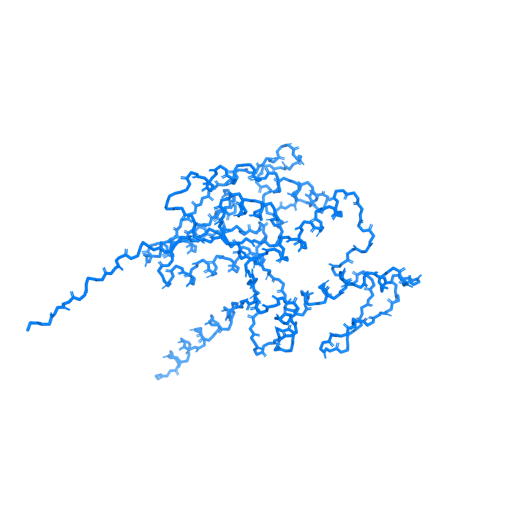 GLN A N 1
ATOM 2076 C CA . GLN A 1 257 ? -20.047 -2.877 -7.554 1.00 49.09 257 GLN A CA 1
ATOM 2077 C C . GLN A 1 257 ? -20.752 -2.820 -8.912 1.00 49.09 257 GLN A C 1
ATOM 2079 O O . GLN A 1 257 ? -21.902 -2.383 -8.964 1.00 49.09 257 GLN A O 1
ATOM 2084 N N . VAL A 1 258 ? -20.117 -3.308 -9.985 1.00 45.78 258 VAL A N 1
ATOM 2085 C CA . VAL A 1 258 ? -20.744 -3.380 -11.316 1.00 45.78 258 VAL A CA 1
ATOM 208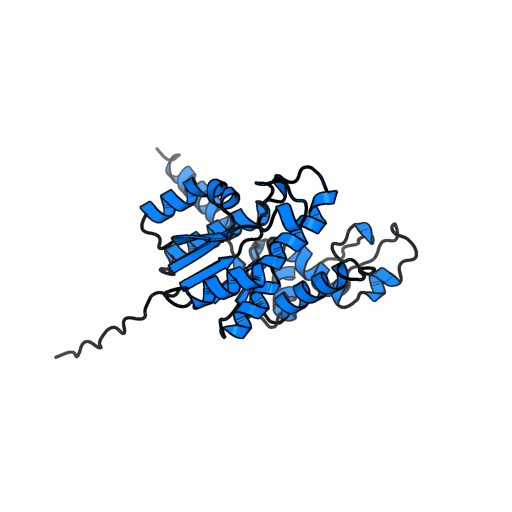6 C C . VAL A 1 258 ? -21.956 -4.314 -11.291 1.00 45.78 258 VAL A C 1
ATOM 2088 O O . VAL A 1 258 ? -23.042 -3.905 -11.695 1.00 45.78 258 VAL A O 1
ATOM 2091 N N . ARG A 1 259 ? -21.845 -5.514 -10.701 1.00 40.34 259 ARG A N 1
ATOM 2092 C CA . ARG A 1 259 ? -22.986 -6.437 -10.541 1.00 40.34 259 ARG A CA 1
ATOM 2093 C C . ARG A 1 259 ? -24.101 -5.856 -9.668 1.00 40.34 259 ARG A C 1
ATOM 2095 O O . ARG A 1 259 ? -25.280 -6.062 -9.957 1.00 40.34 259 ARG A O 1
ATOM 2102 N N . ARG A 1 260 ? -23.776 -5.107 -8.607 1.00 46.66 260 ARG A N 1
ATOM 2103 C CA . ARG A 1 260 ? -24.780 -4.430 -7.760 1.00 46.66 260 ARG A CA 1
ATOM 2104 C C . ARG A 1 260 ? -25.439 -3.231 -8.453 1.00 46.66 260 ARG A C 1
ATOM 2106 O O . ARG A 1 260 ? -26.596 -2.955 -8.155 1.00 46.66 260 ARG A O 1
ATOM 2113 N N . ARG A 1 261 ? -24.748 -2.536 -9.364 1.00 45.09 261 ARG A N 1
ATOM 2114 C CA . ARG A 1 261 ? -25.337 -1.478 -10.207 1.00 45.09 261 ARG A CA 1
ATOM 2115 C C . ARG A 1 261 ? -26.236 -2.065 -11.298 1.00 45.09 261 ARG A C 1
ATOM 2117 O O . ARG A 1 261 ? -27.410 -1.719 -11.341 1.00 45.09 261 ARG A O 1
ATOM 2124 N N . GLN A 1 262 ? -25.751 -3.054 -12.049 1.00 42.50 262 GLN A N 1
ATOM 2125 C CA . GLN A 1 262 ? -26.528 -3.728 -13.099 1.00 42.50 262 GLN A CA 1
ATOM 2126 C C . GLN A 1 262 ? -27.780 -4.441 -12.554 1.00 42.50 262 GLN A C 1
ATOM 2128 O O . GLN A 1 262 ? -28.843 -4.390 -13.165 1.00 42.50 262 GLN A O 1
ATOM 2133 N N . SER A 1 263 ? -27.707 -5.052 -11.366 1.00 47.06 263 SER A N 1
ATOM 2134 C CA . SER A 1 263 ? -28.885 -5.668 -10.723 1.00 47.06 263 SER A CA 1
ATOM 2135 C C . SER A 1 263 ? -29.896 -4.665 -10.151 1.00 47.06 263 SER A C 1
ATOM 2137 O O . SER A 1 263 ? -31.046 -5.039 -9.919 1.00 47.06 263 SER A O 1
ATOM 2139 N N . ARG A 1 264 ? -29.502 -3.405 -9.915 1.00 50.25 264 ARG A N 1
ATOM 2140 C CA . ARG A 1 264 ? -30.417 -2.321 -9.514 1.00 50.25 264 ARG A CA 1
ATOM 2141 C C . ARG A 1 264 ? -31.098 -1.684 -10.725 1.00 50.25 264 ARG A C 1
ATOM 2143 O O . ARG A 1 264 ? -32.297 -1.441 -10.664 1.00 50.25 264 ARG A O 1
ATOM 2150 N N . GLU A 1 265 ? -30.372 -1.501 -11.824 1.00 51.09 265 GLU A N 1
ATOM 2151 C CA . GLU A 1 265 ? -30.913 -0.988 -13.092 1.00 51.09 265 GLU A CA 1
ATOM 2152 C C . GLU A 1 265 ? -31.862 -2.002 -13.757 1.00 51.09 265 GLU A C 1
ATOM 2154 O O . GLU A 1 265 ? -32.954 -1.637 -14.186 1.00 51.09 265 GLU A O 1
ATOM 2159 N N . GLY A 1 266 ? -31.540 -3.301 -13.713 1.00 45.28 266 GLY A N 1
ATOM 2160 C CA . GLY A 1 266 ? -32.416 -4.367 -14.221 1.00 45.28 266 GLY A CA 1
ATOM 2161 C C . GLY A 1 266 ? -33.723 -4.575 -13.438 1.00 45.28 266 GLY A C 1
ATOM 2162 O O . GLY A 1 266 ? -34.621 -5.250 -13.927 1.00 45.28 266 GLY A O 1
ATOM 2163 N N . LYS A 1 267 ? -33.858 -3.994 -12.236 1.00 49.53 267 LYS A N 1
ATOM 2164 C CA . LYS A 1 267 ? -35.106 -4.017 -11.447 1.00 49.53 267 LYS A CA 1
ATOM 2165 C C . LYS A 1 267 ? -35.986 -2.779 -11.645 1.00 49.53 267 LYS A C 1
ATOM 2167 O O . LYS A 1 267 ? -37.135 -2.811 -11.223 1.00 49.53 267 LYS A O 1
ATOM 2172 N N . GLN A 1 268 ? -35.477 -1.709 -12.262 1.00 48.22 268 GLN A N 1
ATOM 2173 C CA . GLN A 1 268 ? -36.243 -0.480 -12.520 1.00 48.22 268 GLN A CA 1
ATOM 2174 C C . GLN A 1 268 ? -36.811 -0.398 -13.948 1.00 48.22 268 GLN A C 1
ATOM 2176 O O . GLN A 1 268 ? -37.678 0.430 -14.195 1.00 48.22 268 GLN A O 1
ATOM 2181 N N . GLY A 1 269 ? -36.379 -1.266 -14.870 1.00 40.06 269 GLY A N 1
ATOM 2182 C CA . GLY A 1 269 ? -36.847 -1.295 -16.267 1.00 40.06 269 GLY A CA 1
ATOM 2183 C C . GLY A 1 269 ? -37.977 -2.286 -16.575 1.00 40.06 269 GLY A C 1
ATOM 2184 O O . GLY A 1 269 ? -38.159 -2.637 -17.735 1.00 40.06 269 GLY A O 1
ATOM 2185 N N . GLY A 1 270 ? -38.684 -2.791 -15.560 1.00 43.44 270 GLY A N 1
ATOM 2186 C CA . GLY A 1 270 ? -39.733 -3.805 -15.713 1.00 43.44 270 GLY A CA 1
ATOM 2187 C C . GLY A 1 270 ? -41.065 -3.377 -15.108 1.00 43.44 270 GLY A C 1
ATOM 2188 O O . GLY A 1 270 ? -41.523 -4.021 -14.165 1.00 43.44 270 GLY A O 1
ATOM 2189 N N . HIS A 1 271 ? -41.657 -2.300 -15.625 1.00 37.12 271 HIS A N 1
ATOM 2190 C CA . HIS A 1 271 ? -43.081 -1.966 -15.505 1.00 37.12 271 HIS A CA 1
ATOM 2191 C C . HIS A 1 271 ? -43.606 -1.573 -16.882 1.00 37.12 271 HIS A C 1
ATOM 2193 O O . HIS A 1 271 ? -42.906 -0.786 -17.558 1.00 37.12 271 HIS A O 1
#